Protein AF-A0AAU8L263-F1 (afdb_monomer_lite)

Structure (mmCIF, N/CA/C/O backbone):
data_AF-A0AAU8L263-F1
#
_entry.id   AF-A0AAU8L263-F1
#
loop_
_atom_site.group_PDB
_atom_site.id
_atom_site.type_symbol
_atom_site.label_atom_id
_atom_site.label_alt_id
_atom_site.label_comp_id
_atom_site.label_asym_id
_atom_site.label_entity_id
_atom_site.label_seq_id
_atom_site.pdbx_PDB_ins_code
_atom_site.Cartn_x
_atom_site.Cartn_y
_atom_site.Cartn_z
_atom_site.occupancy
_atom_site.B_iso_or_equiv
_atom_site.auth_seq_id
_atom_site.auth_comp_id
_atom_site.auth_asym_id
_atom_site.auth_atom_id
_atom_site.pdbx_PDB_model_num
ATOM 1 N N . MET A 1 1 ? 30.592 -18.441 -27.130 1.00 46.81 1 MET A N 1
ATOM 2 C CA . MET A 1 1 ? 29.918 -17.675 -28.206 1.00 46.81 1 MET A CA 1
ATOM 3 C C . MET A 1 1 ? 30.360 -16.199 -28.217 1.00 46.81 1 MET A C 1
ATOM 5 O O . MET A 1 1 ? 29.524 -15.316 -28.316 1.00 46.81 1 MET A O 1
ATOM 9 N N . PHE A 1 2 ? 31.669 -15.914 -28.156 1.00 48.97 2 PHE A N 1
ATOM 10 C CA . PHE A 1 2 ? 32.208 -14.536 -28.100 1.00 48.97 2 PHE A CA 1
ATOM 11 C C . PHE A 1 2 ? 32.907 -14.084 -29.397 1.00 48.97 2 PHE A C 1
ATOM 13 O O . PHE A 1 2 ? 33.319 -12.939 -29.523 1.00 48.97 2 PHE A O 1
ATOM 20 N N . SER A 1 3 ? 32.992 -14.956 -30.407 1.00 47.53 3 SER A N 1
ATOM 21 C CA . SER A 1 3 ? 33.730 -14.690 -31.653 1.00 47.53 3 SER A CA 1
ATOM 22 C C . SER A 1 3 ? 33.077 -13.628 -32.558 1.00 47.53 3 SER A C 1
ATOM 24 O O . SER A 1 3 ? 33.752 -13.040 -33.394 1.00 47.53 3 SER A O 1
ATOM 26 N N . LYS A 1 4 ? 31.789 -13.304 -32.361 1.00 50.16 4 LYS A N 1
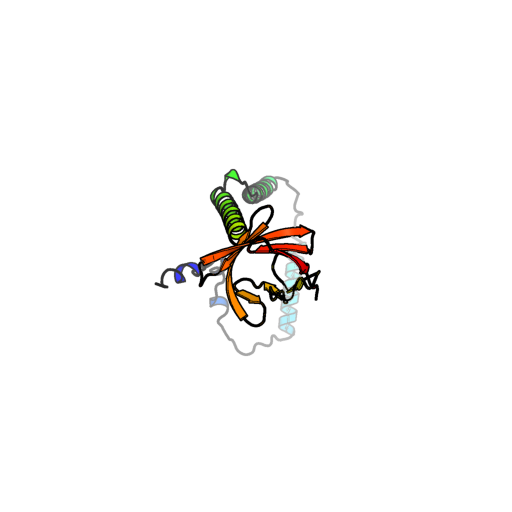ATOM 27 C CA . LYS A 1 4 ? 31.077 -12.298 -33.173 1.00 50.16 4 LYS A CA 1
ATOM 28 C C . LYS A 1 4 ? 31.270 -10.844 -32.709 1.00 50.16 4 LYS A C 1
ATOM 30 O O . LYS A 1 4 ? 30.964 -9.943 -33.478 1.00 50.16 4 LYS A O 1
ATOM 35 N N . LEU A 1 5 ? 31.794 -10.607 -31.502 1.00 51.09 5 LEU A N 1
ATOM 36 C CA . LEU A 1 5 ? 32.032 -9.252 -30.969 1.00 51.09 5 LEU A CA 1
ATOM 37 C C . LEU A 1 5 ? 33.393 -8.668 -31.385 1.00 51.09 5 LEU A C 1
ATOM 39 O O . LEU A 1 5 ? 33.555 -7.454 -31.423 1.00 51.09 5 LEU A O 1
ATOM 43 N N . ILE A 1 6 ? 34.354 -9.517 -31.761 1.00 54.12 6 ILE A N 1
ATOM 44 C CA . ILE A 1 6 ? 35.718 -9.095 -32.129 1.00 54.12 6 ILE A CA 1
ATOM 45 C C . ILE A 1 6 ? 35.742 -8.403 -33.507 1.00 54.12 6 ILE A C 1
ATOM 47 O O . ILE A 1 6 ? 36.590 -7.557 -33.769 1.00 54.12 6 ILE A O 1
ATOM 51 N N . ASN A 1 7 ? 34.751 -8.672 -34.363 1.00 51.25 7 ASN A N 1
ATOM 52 C CA . ASN A 1 7 ? 34.636 -8.034 -35.677 1.00 51.25 7 ASN A CA 1
ATOM 53 C C . ASN A 1 7 ? 34.027 -6.620 -35.642 1.00 51.25 7 ASN A C 1
ATOM 55 O O . ASN A 1 7 ? 34.021 -5.961 -36.677 1.00 51.25 7 ASN A O 1
ATOM 59 N N . LEU A 1 8 ? 33.535 -6.140 -34.491 1.00 51.06 8 LEU A N 1
ATOM 60 C CA . LEU A 1 8 ? 33.012 -4.771 -34.354 1.00 51.06 8 LEU A CA 1
ATOM 61 C C . LEU A 1 8 ? 34.103 -3.728 -34.062 1.00 51.06 8 LEU A C 1
ATOM 63 O O . LEU A 1 8 ? 33.869 -2.540 -34.249 1.00 51.06 8 LEU A O 1
ATOM 67 N N . PHE A 1 9 ? 35.286 -4.167 -33.624 1.00 49.88 9 PHE A N 1
ATOM 68 C CA . PHE A 1 9 ? 36.434 -3.302 -33.320 1.00 49.88 9 PHE A CA 1
ATOM 69 C C . PHE A 1 9 ? 37.475 -3.264 -34.439 1.00 49.88 9 PHE A C 1
ATOM 71 O O . PHE A 1 9 ? 38.562 -2.720 -34.254 1.00 49.88 9 PHE A O 1
ATOM 78 N N . LYS A 1 10 ? 37.159 -3.818 -35.614 1.00 45.22 10 LYS A N 1
ATOM 79 C CA . LYS A 1 10 ? 38.016 -3.689 -36.790 1.00 45.22 10 LYS A CA 1
ATOM 80 C C . LYS A 1 10 ? 37.840 -2.281 -37.361 1.00 45.22 10 LYS A C 1
ATOM 82 O O . LYS A 1 10 ? 37.062 -2.054 -38.285 1.00 45.22 10 LYS A O 1
ATOM 87 N N . VAL A 1 11 ? 38.510 -1.330 -36.712 1.00 52.56 11 VAL A N 1
ATOM 88 C CA . VAL A 1 11 ? 38.744 0.023 -37.212 1.00 52.56 11 VAL A CA 1
ATOM 89 C C . VAL A 1 11 ? 39.288 -0.122 -38.629 1.00 52.56 11 VAL A C 1
ATOM 91 O O . VAL A 1 11 ? 40.229 -0.875 -38.868 1.00 52.56 11 VAL A O 1
ATOM 94 N N . LYS A 1 12 ? 38.612 0.520 -39.579 1.00 52.03 12 LYS A N 1
ATOM 95 C CA . LYS A 1 12 ? 39.042 0.577 -40.971 1.00 52.03 12 LYS A CA 1
ATOM 96 C C . LYS A 1 12 ? 40.352 1.365 -40.978 1.00 52.03 12 LYS A C 1
ATOM 98 O O . LYS A 1 12 ? 40.362 2.491 -40.495 1.00 52.03 12 LYS A O 1
ATOM 103 N N . GLU A 1 13 ? 41.441 0.748 -41.421 1.00 51.97 13 GLU A N 1
ATOM 104 C CA . GLU A 1 13 ? 42.728 1.428 -41.557 1.00 51.97 13 GLU A CA 1
ATOM 105 C C . GLU A 1 13 ? 42.540 2.595 -42.536 1.00 51.97 13 GLU A C 1
ATOM 107 O O . GLU A 1 13 ? 42.093 2.406 -43.666 1.00 51.97 13 GLU A O 1
ATOM 112 N N . ASP A 1 14 ? 42.762 3.815 -42.049 1.00 46.22 14 ASP A N 1
ATOM 113 C CA . ASP A 1 14 ? 42.694 5.033 -42.848 1.00 46.22 14 ASP A CA 1
ATOM 114 C C . ASP A 1 14 ? 43.844 5.023 -43.867 1.00 46.22 14 ASP A C 1
ATOM 116 O O . ASP A 1 14 ? 45.011 5.223 -43.519 1.00 46.22 14 ASP A O 1
ATOM 120 N N . ASP A 1 15 ? 43.507 4.841 -45.147 1.00 54.59 15 ASP A N 1
ATOM 121 C CA . ASP A 1 15 ? 44.439 4.874 -46.288 1.00 54.59 15 ASP A CA 1
ATOM 122 C C . ASP A 1 15 ? 45.168 6.228 -46.455 1.00 54.59 15 ASP A C 1
ATOM 124 O O . ASP A 1 15 ? 46.065 6.369 -47.288 1.00 54.59 15 ASP A O 1
ATOM 128 N N . THR A 1 16 ? 44.826 7.244 -45.659 1.00 53.88 16 THR A N 1
ATOM 129 C CA . THR A 1 16 ? 45.470 8.565 -45.668 1.00 53.88 16 THR A CA 1
ATOM 130 C C . THR A 1 16 ? 46.844 8.604 -44.991 1.00 53.88 16 THR A C 1
ATOM 132 O O . THR A 1 16 ? 47.562 9.585 -45.172 1.00 53.88 16 THR A O 1
ATOM 135 N N . LEU A 1 17 ? 47.251 7.565 -44.250 1.00 51.09 17 LEU A N 1
ATOM 136 C CA . LEU A 1 17 ? 48.574 7.510 -43.600 1.00 51.09 17 LEU A CA 1
ATOM 137 C C . LEU A 1 17 ? 49.683 6.893 -44.472 1.00 51.09 17 LEU A C 1
ATOM 139 O O . LEU A 1 17 ? 50.858 7.036 -44.144 1.00 51.09 17 LEU A O 1
ATOM 143 N N . ASN A 1 18 ? 49.344 6.298 -45.619 1.00 51.16 18 ASN A N 1
ATOM 144 C CA . ASN A 1 18 ? 50.320 5.682 -46.532 1.00 51.16 18 ASN A CA 1
ATOM 145 C C . ASN A 1 18 ? 51.151 6.692 -47.351 1.00 51.16 18 ASN A C 1
ATOM 147 O O . ASN A 1 18 ? 52.001 6.293 -48.141 1.00 51.16 18 ASN A O 1
ATOM 151 N N . PHE A 1 19 ? 50.933 7.999 -47.171 1.00 52.44 19 PHE A N 1
ATOM 152 C CA . PHE A 1 19 ? 51.698 9.050 -47.855 1.00 52.44 19 PHE A CA 1
ATOM 153 C C . PHE A 1 19 ? 52.910 9.549 -47.060 1.00 52.44 19 PHE A C 1
ATOM 155 O O . PHE A 1 19 ? 53.719 10.307 -47.594 1.00 52.44 19 PHE A O 1
ATOM 162 N N . ILE A 1 20 ? 53.072 9.127 -45.802 1.00 55.47 20 ILE A N 1
ATOM 163 C CA . ILE A 1 20 ? 54.253 9.480 -45.013 1.00 55.47 20 ILE A CA 1
ATOM 164 C C . ILE A 1 20 ? 55.299 8.385 -45.217 1.00 55.47 20 ILE A C 1
ATOM 166 O O . ILE A 1 20 ? 55.283 7.348 -44.560 1.00 55.47 20 ILE A O 1
ATOM 170 N N . ASN A 1 21 ? 56.216 8.628 -46.154 1.00 49.16 21 ASN A N 1
ATOM 171 C CA . ASN A 1 21 ? 57.383 7.785 -46.398 1.00 49.16 21 ASN A CA 1
ATOM 172 C C . ASN A 1 21 ? 58.268 7.748 -45.138 1.00 49.16 21 ASN A C 1
ATOM 174 O O . ASN A 1 21 ? 59.106 8.622 -44.908 1.00 49.16 21 ASN A O 1
ATOM 178 N N . GLN A 1 22 ? 58.066 6.736 -44.296 1.00 55.44 22 GLN A N 1
ATOM 179 C CA . GLN A 1 22 ? 58.746 6.586 -43.007 1.00 55.44 22 GLN A CA 1
ATOM 180 C C . GLN A 1 22 ? 60.252 6.272 -43.156 1.00 55.44 22 GLN A C 1
ATOM 182 O O . GLN A 1 22 ? 61.014 6.394 -42.197 1.00 55.44 22 GLN A O 1
ATOM 187 N N . GLU A 1 23 ? 60.704 5.941 -44.370 1.00 51.50 23 GLU A N 1
ATOM 188 C CA . GLU A 1 23 ? 62.114 5.706 -44.706 1.00 51.50 23 GLU A CA 1
ATOM 189 C C . GLU A 1 23 ? 62.937 6.997 -44.864 1.00 51.50 23 GLU A C 1
ATOM 191 O O . GLU A 1 23 ? 64.161 6.953 -44.748 1.00 51.50 23 GLU A O 1
ATOM 196 N N . ALA A 1 24 ? 62.305 8.168 -45.029 1.00 52.28 24 ALA A N 1
ATOM 197 C CA . ALA A 1 24 ? 63.029 9.446 -45.077 1.00 52.28 24 ALA A CA 1
ATOM 198 C C . ALA A 1 24 ? 63.610 9.867 -43.709 1.00 52.28 24 ALA A C 1
ATOM 200 O O . ALA A 1 24 ? 64.484 10.729 -43.646 1.00 52.28 24 ALA A O 1
ATOM 201 N N . PHE A 1 25 ? 63.163 9.240 -42.614 1.00 51.06 25 PHE A N 1
ATOM 202 C CA . PHE A 1 25 ? 63.554 9.598 -41.246 1.00 51.06 25 PHE A CA 1
ATOM 203 C C . PHE A 1 25 ? 64.582 8.651 -40.610 1.00 51.06 25 PHE A C 1
ATOM 205 O O . PHE A 1 25 ? 64.940 8.830 -39.446 1.00 51.06 25 PHE A O 1
ATOM 212 N N . GLN A 1 26 ? 65.102 7.662 -41.343 1.00 49.84 26 GLN A N 1
ATOM 213 C CA . GLN A 1 26 ? 66.098 6.727 -40.811 1.00 49.84 26 GLN A CA 1
ATOM 214 C C . GLN A 1 26 ? 67.507 6.988 -41.347 1.00 49.84 26 GLN A C 1
ATOM 216 O O . GLN A 1 26 ? 68.052 6.193 -42.109 1.00 49.84 26 GLN A O 1
ATOM 221 N N . LYS A 1 27 ? 68.154 8.054 -40.867 1.00 45.56 27 LYS A N 1
ATOM 222 C CA . LYS A 1 27 ? 69.619 8.064 -40.706 1.00 45.56 27 LYS A CA 1
ATOM 223 C C . LYS A 1 27 ? 70.003 8.807 -39.424 1.00 45.56 27 LYS A C 1
ATOM 225 O O . LYS A 1 27 ? 69.880 10.027 -39.380 1.00 45.56 27 LYS A O 1
ATOM 230 N N . PRO A 1 28 ? 70.520 8.120 -38.391 1.00 50.88 28 PRO A N 1
ATOM 231 C CA . PRO A 1 28 ? 71.155 8.788 -37.272 1.00 50.88 28 PRO A CA 1
ATOM 232 C C . PRO A 1 28 ? 72.606 9.082 -37.668 1.00 50.88 28 PRO A C 1
ATOM 234 O O . PRO A 1 28 ? 73.467 8.205 -37.592 1.00 50.88 28 PRO A O 1
ATOM 237 N N . SER A 1 29 ? 72.890 10.306 -38.114 1.00 41.25 29 SER A N 1
ATOM 238 C CA . SER A 1 29 ? 74.272 10.783 -38.213 1.00 41.25 29 SER A CA 1
ATOM 239 C C . SER A 1 29 ? 74.612 11.588 -36.966 1.00 41.25 29 SER A C 1
ATOM 241 O O . SER A 1 29 ? 73.947 12.562 -36.622 1.00 41.25 29 SER A O 1
ATOM 243 N N . LYS A 1 30 ? 75.634 11.121 -36.256 1.00 47.06 30 LYS A N 1
ATOM 244 C CA . LYS A 1 30 ? 76.186 11.724 -35.045 1.00 47.06 30 LYS A CA 1
ATOM 245 C C . LYS A 1 30 ? 76.739 13.121 -35.352 1.00 47.06 30 LYS A C 1
ATOM 247 O O . LYS A 1 30 ? 77.487 13.275 -36.307 1.00 47.06 30 LYS A O 1
ATOM 252 N N . ASN A 1 31 ? 76.444 14.078 -34.471 1.00 50.94 31 ASN A N 1
ATOM 253 C CA . ASN A 1 31 ? 77.140 15.358 -34.303 1.00 50.94 31 ASN A CA 1
ATOM 254 C C . ASN A 1 31 ? 77.379 16.173 -35.590 1.00 50.94 31 ASN A C 1
ATOM 256 O O . ASN A 1 31 ? 78.492 16.228 -36.107 1.00 50.94 31 ASN A O 1
ATOM 260 N N . HIS A 1 32 ? 76.362 16.908 -36.034 1.00 46.47 32 HIS A N 1
ATOM 261 C CA . HIS A 1 32 ? 76.574 18.143 -36.789 1.00 46.47 32 HIS A CA 1
ATOM 262 C C . HIS A 1 32 ? 75.966 19.287 -35.978 1.00 46.47 32 HIS A C 1
ATOM 264 O O . HIS A 1 32 ? 74.758 19.498 -35.981 1.00 46.47 32 HIS A O 1
ATOM 270 N N . ARG A 1 33 ? 76.807 19.970 -35.194 1.00 48.56 33 ARG A N 1
ATOM 271 C CA . ARG A 1 33 ? 76.542 21.370 -34.862 1.00 48.56 33 ARG A CA 1
ATOM 272 C C . ARG A 1 33 ? 76.892 22.113 -36.142 1.00 48.56 33 ARG A C 1
ATOM 274 O O . ARG A 1 33 ? 78.066 22.092 -36.504 1.00 48.56 33 ARG A O 1
ATOM 281 N N . PHE A 1 34 ? 75.902 22.675 -36.823 1.00 51.41 34 PHE A N 1
ATOM 282 C CA . PHE A 1 34 ? 76.179 23.648 -37.871 1.00 51.41 34 PHE A CA 1
ATOM 283 C C . PHE A 1 34 ? 77.059 24.748 -37.267 1.00 51.41 34 PHE A C 1
ATOM 285 O O . PHE A 1 34 ? 76.859 25.152 -36.113 1.00 51.41 34 PHE A O 1
ATOM 292 N N . SER A 1 35 ? 78.108 25.142 -37.986 1.00 61.75 35 SER A N 1
ATOM 293 C CA . SER A 1 35 ? 78.861 26.336 -37.600 1.00 61.75 35 SER A CA 1
ATOM 294 C C . SER A 1 35 ? 77.927 27.535 -37.751 1.00 61.75 35 SER A C 1
ATOM 296 O O . SER A 1 35 ? 77.119 27.562 -38.674 1.00 61.75 35 SER A O 1
ATOM 298 N N . GLN A 1 36 ? 78.034 28.534 -36.878 1.00 60.50 36 GLN A N 1
ATOM 299 C CA . GLN A 1 36 ? 77.195 29.738 -36.941 1.00 60.50 36 GLN A CA 1
ATOM 300 C C . GLN A 1 36 ? 77.282 30.430 -38.321 1.00 60.50 36 GLN A C 1
ATOM 302 O O . GLN A 1 36 ? 76.305 30.979 -38.809 1.00 60.50 36 GLN A O 1
ATOM 307 N N . GLU A 1 37 ? 78.421 30.287 -39.001 1.00 66.38 37 GLU A N 1
ATOM 308 C CA . GLU A 1 37 ? 78.653 30.780 -40.365 1.00 66.38 37 GLU A CA 1
ATOM 309 C C . GLU A 1 37 ? 77.840 30.030 -41.443 1.00 66.38 37 GLU A C 1
ATOM 311 O O . GLU A 1 37 ? 77.506 30.607 -42.475 1.00 66.38 37 GLU A O 1
ATOM 316 N N . GLU A 1 38 ? 77.497 28.756 -41.222 1.00 64.06 38 GLU A N 1
ATOM 317 C CA . GLU A 1 38 ? 76.668 27.962 -42.144 1.00 64.06 38 GLU A CA 1
ATOM 318 C C . GLU A 1 38 ? 75.175 28.263 -41.967 1.00 64.06 38 GLU A C 1
ATOM 320 O O . GLU A 1 38 ? 74.421 28.233 -42.939 1.00 64.06 38 GLU A O 1
ATOM 325 N N . GLU A 1 39 ? 74.752 28.585 -40.741 1.00 61.16 39 GLU A N 1
ATOM 326 C CA . GLU A 1 39 ? 73.388 29.042 -40.461 1.00 61.16 39 GLU A CA 1
ATOM 327 C C . GLU A 1 39 ? 73.152 30.424 -41.081 1.00 61.16 39 GLU A C 1
ATOM 329 O O . GLU A 1 39 ? 72.167 30.611 -41.796 1.00 61.16 39 GLU A O 1
ATOM 334 N N . ASP A 1 40 ? 74.092 31.357 -40.913 1.00 69.00 40 ASP A N 1
ATOM 335 C CA . ASP A 1 40 ? 73.986 32.702 -41.488 1.00 69.00 40 ASP A CA 1
ATOM 336 C C . ASP A 1 40 ? 73.973 32.669 -43.029 1.00 69.00 40 ASP A C 1
ATOM 338 O O . ASP A 1 40 ? 73.155 33.347 -43.654 1.00 69.00 40 ASP A O 1
ATOM 342 N N . ALA A 1 41 ? 74.787 31.811 -43.658 1.00 72.62 41 ALA A N 1
ATOM 343 C CA . ALA A 1 41 ? 74.765 31.616 -45.112 1.00 72.62 41 ALA A CA 1
ATOM 344 C C . ALA A 1 41 ? 73.448 30.991 -45.619 1.00 72.62 41 ALA A C 1
ATOM 346 O O . ALA A 1 41 ? 73.010 31.279 -46.735 1.00 72.62 41 ALA A O 1
ATOM 347 N N . PHE A 1 42 ? 72.798 30.149 -44.809 1.00 67.81 42 PHE A N 1
ATOM 348 C CA . PHE A 1 42 ? 71.498 29.559 -45.132 1.00 67.81 42 PHE A CA 1
ATOM 349 C C . PHE A 1 42 ? 70.370 30.600 -45.080 1.00 67.81 42 PHE A C 1
ATOM 351 O O . PHE A 1 42 ? 69.540 30.651 -45.992 1.00 67.81 42 PHE A O 1
ATOM 358 N N . PHE A 1 43 ? 70.364 31.473 -44.067 1.00 71.81 43 PHE A N 1
ATOM 359 C CA . PHE A 1 43 ? 69.393 32.569 -43.985 1.00 71.81 43 PHE A CA 1
ATOM 360 C C . PHE A 1 43 ? 69.619 33.627 -45.071 1.00 71.81 43 PHE A C 1
ATOM 362 O O . PHE A 1 43 ? 68.648 34.091 -45.668 1.00 71.81 43 PHE A O 1
ATOM 369 N N . GLU A 1 44 ? 70.874 33.938 -45.409 1.00 72.12 44 GLU A N 1
ATOM 370 C CA . GLU A 1 44 ? 71.197 34.847 -46.516 1.00 72.12 44 GLU A CA 1
ATOM 371 C C . GLU A 1 44 ? 70.726 34.285 -47.871 1.00 72.12 44 GLU A C 1
ATOM 373 O O . GLU A 1 44 ? 70.310 35.036 -48.758 1.00 72.12 44 GLU A O 1
ATOM 378 N N . HIS A 1 45 ? 70.751 32.958 -48.046 1.00 68.88 45 HIS A N 1
ATOM 379 C CA . HIS A 1 45 ? 70.250 32.328 -49.264 1.00 68.88 45 HIS A CA 1
ATOM 380 C C . HIS A 1 45 ? 68.717 32.370 -49.363 1.00 68.88 45 HIS A C 1
ATOM 382 O O . HIS A 1 45 ? 68.204 32.641 -50.450 1.00 68.88 45 HIS A O 1
ATOM 388 N N . LEU A 1 46 ? 68.008 32.172 -48.244 1.00 67.75 46 LEU A N 1
ATOM 389 C CA . LEU A 1 46 ? 66.548 32.304 -48.159 1.00 67.75 46 LEU A CA 1
ATOM 390 C C . LEU A 1 46 ? 66.085 33.744 -48.394 1.00 67.75 46 LEU A C 1
ATOM 392 O O . LEU A 1 46 ? 65.112 33.963 -49.107 1.00 67.75 46 LEU A O 1
ATOM 396 N N . GLU A 1 47 ? 66.800 34.731 -47.851 1.00 67.44 47 GLU A N 1
ATOM 397 C CA . GLU A 1 47 ? 66.468 36.146 -48.049 1.00 67.44 47 GLU A CA 1
ATOM 398 C C . GLU A 1 47 ? 66.685 36.573 -49.512 1.00 67.44 47 GLU A C 1
ATOM 400 O O . GLU A 1 47 ? 65.882 37.320 -50.073 1.00 67.44 47 GLU A O 1
ATOM 405 N N . LYS A 1 48 ? 67.713 36.027 -50.179 1.00 64.81 48 LYS A N 1
ATOM 406 C CA . LYS A 1 48 ? 67.924 36.215 -51.626 1.00 64.81 48 LYS A CA 1
ATOM 407 C C . LYS A 1 48 ? 66.872 35.505 -52.484 1.00 64.81 48 LYS A C 1
ATOM 409 O O . LYS A 1 48 ? 66.504 36.052 -53.522 1.00 64.81 48 LYS A O 1
ATOM 414 N N . GLU A 1 49 ? 66.380 34.332 -52.080 1.00 58.66 49 GLU A N 1
ATOM 415 C CA . GLU A 1 49 ? 65.255 33.666 -52.758 1.00 58.66 49 GLU A CA 1
ATOM 416 C C . GLU A 1 49 ? 63.946 34.449 -52.583 1.00 58.66 49 GLU A C 1
ATOM 418 O O . GLU A 1 49 ? 63.253 34.679 -53.571 1.00 58.66 49 GLU A O 1
ATOM 423 N N . ASP A 1 50 ? 63.636 34.947 -51.383 1.00 55.62 50 ASP A N 1
ATOM 424 C CA . ASP A 1 50 ? 62.429 35.754 -51.135 1.00 55.62 50 ASP A CA 1
ATOM 425 C C . ASP A 1 50 ? 62.445 37.088 -51.906 1.00 55.62 50 ASP A C 1
ATOM 427 O O . ASP A 1 50 ? 61.411 37.535 -52.416 1.00 55.62 50 ASP A O 1
ATOM 431 N N . LEU A 1 51 ? 63.620 37.710 -52.054 1.00 56.72 51 LEU A N 1
ATOM 432 C CA . LEU A 1 51 ? 63.796 38.917 -52.871 1.00 56.72 51 LEU A CA 1
ATOM 433 C C . LEU A 1 51 ? 63.660 38.627 -54.375 1.00 56.72 51 LEU A C 1
ATOM 435 O O . LEU A 1 51 ? 63.024 39.406 -55.086 1.00 56.72 51 LEU A O 1
ATOM 439 N N . ALA A 1 52 ? 64.172 37.488 -54.855 1.00 55.38 52 ALA A N 1
ATOM 440 C CA . ALA A 1 52 ? 63.983 37.054 -56.243 1.00 55.38 52 ALA A CA 1
ATOM 441 C C . ALA A 1 52 ? 62.506 36.734 -56.558 1.00 55.38 52 ALA A C 1
ATOM 443 O O . ALA A 1 52 ? 62.027 37.025 -57.654 1.00 55.38 52 ALA A O 1
ATOM 444 N N . ILE A 1 53 ? 61.752 36.213 -55.583 1.00 54.91 53 ILE A N 1
ATOM 445 C CA . ILE A 1 53 ? 60.309 35.940 -55.708 1.00 54.91 53 ILE A CA 1
ATOM 446 C C . ILE A 1 53 ? 59.481 37.245 -55.727 1.00 54.91 53 ILE A C 1
ATOM 448 O O . ILE A 1 53 ? 58.433 37.311 -56.384 1.00 54.91 53 ILE A O 1
ATOM 452 N N . GLN A 1 54 ? 59.944 38.310 -55.058 1.00 48.62 54 GLN A N 1
ATOM 453 C CA . GLN A 1 54 ? 59.292 39.628 -55.101 1.00 48.62 54 GLN A CA 1
ATOM 454 C C . GLN A 1 54 ? 59.543 40.409 -56.400 1.00 48.62 54 GLN A C 1
ATOM 456 O O . GLN A 1 54 ? 58.651 41.147 -56.821 1.00 48.62 54 GLN A O 1
ATOM 461 N N . GLU A 1 55 ? 60.691 40.246 -57.066 1.00 52.25 55 GLU A N 1
ATOM 462 C CA . GLU A 1 55 ? 60.952 40.912 -58.357 1.00 52.25 55 GLU A CA 1
ATOM 463 C C . GLU A 1 55 ? 60.311 40.198 -59.568 1.00 52.25 55 GLU A C 1
ATOM 465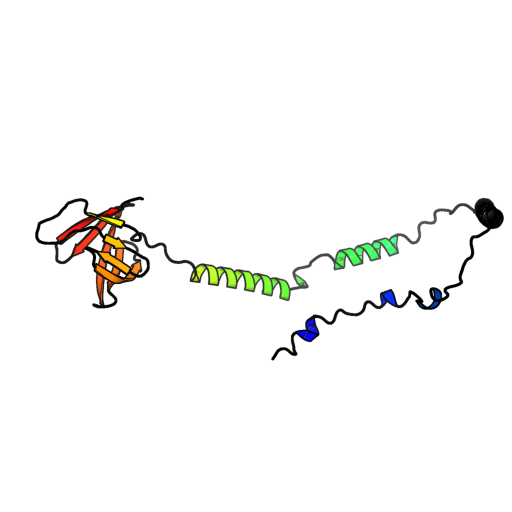 O O . GLU A 1 55 ? 60.130 40.825 -60.613 1.00 52.25 55 GLU A O 1
ATOM 470 N N . GLU A 1 56 ? 59.880 38.935 -59.435 1.00 51.97 56 GLU A N 1
ATOM 471 C CA . GLU A 1 56 ? 59.286 38.136 -60.528 1.00 51.97 56 GLU A CA 1
ATOM 472 C C . GLU A 1 56 ? 57.785 37.816 -60.346 1.00 51.97 56 GLU A C 1
ATOM 474 O O . GLU A 1 56 ? 57.268 36.820 -60.854 1.00 51.97 56 GLU A O 1
ATOM 479 N N . SER A 1 57 ? 57.031 38.659 -59.635 1.00 39.09 57 SER A N 1
ATOM 480 C CA . SER A 1 57 ? 55.576 38.489 -59.502 1.00 39.09 57 SER A CA 1
ATOM 481 C C . SER A 1 57 ? 54.791 39.495 -60.361 1.00 39.09 57 SER A C 1
ATOM 483 O O . SER A 1 57 ? 54.599 40.644 -59.957 1.00 39.09 57 SER A O 1
ATOM 485 N N . PRO A 1 58 ? 54.232 39.103 -61.529 1.00 46.25 58 PRO A N 1
ATOM 486 C CA . PRO A 1 58 ? 53.116 39.847 -62.085 1.00 46.25 58 PRO A CA 1
ATOM 487 C C . PRO A 1 58 ? 51.901 39.628 -61.175 1.00 46.25 58 PRO A C 1
ATOM 489 O O . PRO A 1 58 ? 51.558 38.504 -60.807 1.00 46.25 58 PRO A O 1
ATOM 492 N N . SER A 1 59 ? 51.259 40.729 -60.792 1.00 40.56 59 SER A N 1
ATOM 493 C CA . SER A 1 59 ? 50.043 40.757 -59.980 1.00 40.56 59 SER A CA 1
ATOM 494 C C . SER A 1 59 ? 49.001 39.726 -60.452 1.00 40.56 59 SER A C 1
ATOM 496 O O . SER A 1 59 ? 48.737 39.623 -61.656 1.00 40.56 59 SER A O 1
ATOM 498 N N . PRO A 1 60 ? 48.352 38.960 -59.550 1.00 42.31 60 PRO A N 1
ATOM 499 C CA . PRO A 1 60 ? 47.295 38.058 -59.974 1.00 42.31 60 PRO A CA 1
ATOM 500 C C . PRO A 1 60 ? 46.068 38.893 -60.351 1.00 42.31 60 PRO A C 1
ATOM 502 O O . PRO A 1 60 ? 45.296 39.335 -59.498 1.00 42.31 60 PRO A O 1
ATOM 505 N N . GLN A 1 61 ? 45.895 39.114 -61.654 1.00 40.56 61 GLN A N 1
ATOM 506 C CA . GLN A 1 61 ? 44.647 39.589 -62.234 1.00 40.56 61 GLN A CA 1
ATOM 507 C C . GLN A 1 61 ? 43.508 38.666 -61.792 1.00 40.56 61 GLN A C 1
ATOM 509 O O . GLN A 1 61 ? 43.462 37.475 -62.104 1.00 40.56 61 GLN A O 1
ATOM 514 N N . THR A 1 62 ? 42.563 39.241 -61.063 1.00 47.19 62 THR A N 1
ATOM 515 C CA . THR A 1 62 ? 41.288 38.639 -60.695 1.00 47.19 62 THR A CA 1
ATOM 516 C C . THR A 1 62 ? 40.514 38.261 -61.961 1.00 47.19 62 THR A C 1
ATOM 518 O O . THR A 1 62 ? 39.865 39.099 -62.579 1.00 47.19 62 THR A O 1
ATOM 521 N N . THR A 1 63 ? 40.538 36.983 -62.338 1.00 41.66 63 THR A N 1
ATOM 522 C CA . THR A 1 63 ? 39.573 36.395 -63.279 1.00 41.66 63 THR A CA 1
ATOM 523 C C . THR A 1 63 ? 38.602 35.495 -62.502 1.00 41.66 63 THR A C 1
ATOM 525 O O . THR A 1 63 ? 39.021 34.535 -61.848 1.00 41.66 63 THR A O 1
ATOM 528 N N . PRO A 1 64 ? 37.290 35.800 -62.480 1.00 50.66 64 PRO A N 1
ATOM 529 C CA . PRO A 1 64 ? 36.326 35.075 -61.666 1.00 50.66 64 PRO A CA 1
ATOM 530 C C . PRO A 1 64 ? 35.721 33.924 -62.474 1.00 50.66 64 PRO A C 1
ATOM 532 O O . PRO A 1 64 ? 34.609 34.044 -62.971 1.00 50.66 64 PRO A O 1
ATOM 535 N N . THR A 1 65 ? 36.422 32.794 -62.607 1.00 50.19 65 THR A N 1
ATOM 536 C CA . THR A 1 65 ? 35.875 31.676 -63.417 1.00 50.19 65 THR A CA 1
ATOM 537 C C . THR A 1 65 ? 35.919 30.303 -62.745 1.00 50.19 65 THR A C 1
ATOM 539 O O . THR A 1 65 ? 35.609 29.299 -63.372 1.00 50.19 65 THR A O 1
ATOM 542 N N . SER A 1 66 ? 36.237 30.212 -61.447 1.00 54.47 66 SER A N 1
ATOM 543 C CA . SER A 1 66 ? 36.334 28.902 -60.768 1.00 54.47 66 SER A CA 1
ATOM 544 C C . SER A 1 66 ? 35.731 28.829 -59.356 1.00 54.47 66 SER A C 1
ATOM 546 O O . SER A 1 66 ? 35.841 27.793 -58.698 1.00 54.47 66 SER A O 1
ATOM 548 N N . ARG A 1 67 ? 35.067 29.881 -58.860 1.00 52.06 67 ARG A N 1
ATOM 549 C CA . ARG A 1 67 ? 34.449 29.867 -57.515 1.00 52.06 67 ARG A CA 1
ATOM 550 C C . ARG A 1 67 ? 33.074 29.201 -57.466 1.00 52.06 67 ARG A C 1
ATOM 552 O O . ARG A 1 67 ? 32.675 28.709 -56.415 1.00 52.06 67 ARG A O 1
ATOM 559 N N . GLU A 1 68 ? 32.367 29.118 -58.590 1.00 54.16 68 GLU A N 1
ATOM 560 C CA . GLU A 1 68 ? 31.062 28.450 -58.630 1.00 54.16 68 GLU A CA 1
ATOM 561 C C . GLU A 1 68 ? 31.182 26.932 -58.446 1.00 54.16 68 GLU A C 1
ATOM 563 O O . GLU A 1 68 ? 30.324 26.325 -57.813 1.00 54.16 68 GLU A O 1
ATOM 568 N N . SER A 1 69 ? 32.260 26.302 -58.928 1.00 61.09 69 SER A N 1
ATOM 569 C CA . SER A 1 69 ? 32.415 24.842 -58.839 1.00 61.09 69 SER A CA 1
ATOM 570 C C . SER A 1 69 ? 32.737 24.364 -57.418 1.00 61.09 69 SER A C 1
ATOM 572 O O . SER A 1 69 ? 32.230 23.328 -56.987 1.00 61.09 69 SER A O 1
ATOM 574 N N . THR A 1 70 ? 33.527 25.130 -56.663 1.00 61.12 70 THR A N 1
ATOM 575 C CA . THR A 1 70 ? 33.878 24.821 -55.271 1.00 61.12 70 THR A CA 1
ATOM 576 C C . THR A 1 70 ? 32.723 25.124 -54.326 1.00 61.12 70 THR A C 1
ATOM 578 O O . THR A 1 70 ? 32.407 24.285 -53.485 1.00 61.12 70 THR A O 1
ATOM 581 N N . LEU A 1 71 ? 32.011 26.239 -54.522 1.00 68.25 71 LEU A N 1
ATOM 582 C CA . LEU A 1 71 ? 30.793 26.543 -53.764 1.00 68.25 71 LEU A CA 1
ATOM 583 C C . LEU A 1 71 ? 29.679 25.526 -54.030 1.00 68.25 71 LEU A C 1
ATOM 585 O O . LEU A 1 71 ? 28.997 25.113 -53.097 1.00 68.25 71 LEU A O 1
ATOM 589 N N . LYS A 1 72 ? 29.518 25.054 -55.270 1.00 65.62 72 LYS A N 1
ATOM 590 C CA . LYS A 1 72 ? 28.513 24.036 -55.616 1.00 65.62 72 LYS A CA 1
ATOM 591 C C . LYS A 1 72 ? 28.862 22.658 -55.045 1.00 65.62 72 LYS A C 1
ATOM 593 O O . LYS A 1 72 ? 27.959 21.937 -54.632 1.00 65.62 72 LYS A O 1
ATOM 598 N N . LYS A 1 73 ? 30.154 22.318 -54.947 1.00 66.50 73 LYS A N 1
ATOM 599 C CA . LYS A 1 73 ? 30.636 21.120 -54.233 1.00 66.50 73 LYS A CA 1
ATOM 600 C C . LYS A 1 73 ? 30.453 21.239 -52.717 1.00 66.50 73 LYS A C 1
ATOM 602 O O . LYS A 1 73 ? 30.002 20.282 -52.098 1.00 66.50 73 LYS A O 1
ATOM 607 N N . MET A 1 74 ? 30.722 22.406 -52.127 1.00 66.06 74 MET A N 1
ATOM 608 C CA . MET A 1 74 ? 30.439 22.671 -50.709 1.00 66.06 74 MET A CA 1
ATOM 609 C C . MET A 1 74 ? 28.937 22.631 -50.410 1.00 66.06 74 MET A C 1
ATOM 611 O O . MET A 1 74 ? 28.534 22.046 -49.411 1.00 66.06 74 MET A O 1
ATOM 615 N N . TYR A 1 75 ? 28.101 23.171 -51.299 1.00 67.00 75 TYR A N 1
ATOM 616 C CA . TYR A 1 75 ? 26.645 23.107 -51.186 1.00 67.00 75 TYR A CA 1
ATOM 617 C C . TYR A 1 75 ? 26.118 21.675 -51.336 1.00 67.00 75 TYR A C 1
ATOM 619 O O . TYR A 1 75 ? 25.249 21.267 -50.573 1.00 67.00 75 TYR A O 1
ATOM 627 N N . ALA A 1 76 ? 26.662 20.884 -52.266 1.00 63.84 76 ALA A N 1
ATOM 628 C CA . ALA A 1 76 ? 26.320 19.467 -52.403 1.00 63.84 76 ALA A CA 1
ATOM 629 C C . ALA A 1 76 ? 26.722 18.660 -51.155 1.00 63.84 76 ALA A C 1
ATOM 631 O O . ALA A 1 76 ? 25.902 17.919 -50.626 1.00 63.84 76 ALA A O 1
ATOM 632 N N . CYS A 1 77 ? 27.924 18.893 -50.620 1.00 62.75 77 CYS A N 1
ATOM 633 C CA . CYS A 1 77 ? 28.401 18.263 -49.386 1.00 62.75 77 CYS A CA 1
ATOM 634 C C . CYS A 1 77 ? 27.575 18.692 -48.153 1.00 62.75 77 CYS A C 1
ATOM 636 O O . CYS A 1 77 ? 27.253 17.873 -47.296 1.00 62.75 77 CYS A O 1
ATOM 638 N N . MET A 1 78 ? 27.141 19.959 -48.079 1.00 62.97 78 MET A N 1
ATOM 639 C CA . MET A 1 78 ? 26.210 20.422 -47.038 1.00 62.97 78 MET A CA 1
ATOM 640 C C . MET A 1 78 ? 24.814 19.814 -47.186 1.00 62.97 78 MET A C 1
ATOM 642 O O . MET A 1 78 ? 24.217 19.454 -46.179 1.00 62.97 78 MET A O 1
ATOM 646 N N . LYS A 1 79 ? 24.315 19.652 -48.415 1.00 62.41 79 LYS A N 1
ATOM 647 C CA . LYS A 1 79 ? 23.001 19.061 -48.701 1.00 62.41 79 LYS A CA 1
ATOM 648 C C . LYS A 1 79 ? 22.955 17.556 -48.423 1.00 62.41 79 LYS A C 1
ATOM 650 O O . LYS A 1 79 ? 21.909 17.038 -48.053 1.00 62.41 79 LYS A O 1
ATOM 655 N N . GLU A 1 80 ? 24.079 16.855 -48.556 1.00 59.28 80 GLU A N 1
ATOM 656 C CA . GLU A 1 80 ? 24.228 15.457 -48.120 1.00 59.28 80 GLU A CA 1
ATOM 657 C C . GLU A 1 80 ? 24.317 15.321 -46.589 1.00 59.28 80 GLU A C 1
ATOM 659 O O . GLU A 1 80 ? 24.012 14.262 -46.042 1.00 59.28 80 GLU A O 1
ATOM 664 N N . ARG A 1 81 ? 24.677 16.406 -45.889 1.00 57.97 81 ARG A N 1
ATOM 665 C CA . ARG A 1 81 ? 24.676 16.508 -44.421 1.00 57.97 81 ARG A CA 1
ATOM 666 C C . ARG A 1 81 ? 23.341 17.005 -43.851 1.00 57.97 81 ARG A C 1
ATOM 668 O O . ARG A 1 81 ? 23.192 17.066 -42.631 1.00 57.97 81 ARG A O 1
ATOM 675 N N . ASP A 1 82 ? 22.370 17.352 -44.692 1.00 60.09 82 ASP A N 1
ATOM 676 C CA . ASP A 1 82 ? 21.013 17.630 -44.233 1.00 60.09 82 ASP A CA 1
ATOM 677 C C . ASP A 1 82 ? 20.321 16.303 -43.919 1.00 60.09 82 ASP A C 1
ATOM 679 O O . ASP A 1 82 ? 19.970 15.513 -44.799 1.00 60.09 82 ASP A O 1
ATOM 683 N N . TRP A 1 83 ? 20.136 16.047 -42.625 1.00 59.81 83 TRP A N 1
ATOM 684 C CA . TRP A 1 83 ? 19.405 14.889 -42.132 1.00 59.81 83 TRP A CA 1
ATOM 685 C C . TRP A 1 83 ? 17.965 14.916 -42.657 1.00 59.81 83 TRP A C 1
ATOM 687 O O . TRP A 1 83 ? 17.100 15.624 -42.139 1.00 59.81 83 TRP A O 1
ATOM 697 N N . ASN A 1 84 ? 17.699 14.126 -43.697 1.00 64.31 84 ASN A N 1
ATOM 698 C CA . ASN A 1 84 ? 16.365 13.988 -44.258 1.00 64.31 84 ASN A CA 1
ATOM 699 C C . ASN A 1 84 ? 15.685 12.734 -43.676 1.00 64.31 84 ASN A C 1
ATOM 701 O O . ASN A 1 84 ? 16.122 11.611 -43.959 1.00 64.31 84 ASN A O 1
ATOM 705 N N . PRO A 1 85 ? 14.576 12.880 -42.926 1.00 60.16 85 PRO A N 1
ATOM 706 C CA . PRO A 1 85 ? 13.865 11.755 -42.318 1.00 60.16 85 PRO A CA 1
ATOM 707 C C . PRO A 1 85 ? 13.372 10.714 -43.340 1.00 60.16 85 PRO A C 1
ATOM 709 O O . PRO A 1 85 ? 13.164 9.557 -42.979 1.00 60.16 85 PRO A O 1
ATOM 712 N N . LYS A 1 86 ? 13.240 11.077 -44.627 1.00 64.69 86 LYS A N 1
ATOM 713 C CA . LYS A 1 86 ? 12.881 10.135 -45.703 1.00 64.69 86 LYS A CA 1
ATOM 714 C C . LYS A 1 86 ? 13.997 9.151 -46.080 1.00 64.69 86 LYS A C 1
ATOM 716 O O . LYS A 1 86 ? 13.685 8.079 -46.591 1.00 64.69 86 LYS A O 1
ATOM 721 N N . HIS A 1 87 ? 15.270 9.478 -45.840 1.00 63.53 87 HIS A N 1
ATOM 722 C CA . HIS A 1 87 ? 16.409 8.646 -46.262 1.00 63.53 87 HIS A CA 1
ATOM 723 C C . HIS A 1 87 ? 16.953 7.725 -45.156 1.00 63.53 87 HIS A C 1
ATOM 725 O O . HIS A 1 87 ? 17.685 6.782 -45.453 1.00 63.53 87 HIS A O 1
ATOM 731 N N . HIS A 1 88 ? 16.524 7.910 -43.900 1.00 64.06 88 HIS A N 1
ATOM 732 C CA . HIS A 1 88 ? 16.928 7.067 -42.765 1.00 64.06 88 HIS A CA 1
ATOM 733 C C . HIS A 1 88 ? 15.737 6.488 -41.975 1.00 64.06 88 HIS A C 1
ATOM 735 O O . HIS A 1 88 ? 15.684 6.618 -40.747 1.00 64.06 88 HIS A O 1
ATOM 741 N N . PRO A 1 89 ? 14.795 5.778 -42.632 1.00 69.25 89 PRO A N 1
ATOM 742 C CA . PRO A 1 89 ? 13.607 5.238 -41.967 1.00 69.25 89 PRO A CA 1
ATOM 743 C C . PRO A 1 89 ? 13.963 4.261 -40.838 1.00 69.25 89 PRO A C 1
ATOM 745 O O . PRO A 1 89 ? 13.274 4.206 -39.828 1.00 69.25 89 PRO A O 1
ATOM 748 N N . LYS A 1 90 ? 15.087 3.538 -40.955 1.00 74.12 90 LYS A N 1
ATOM 749 C CA . LYS A 1 90 ? 15.561 2.589 -39.935 1.00 74.12 90 LYS A CA 1
ATOM 750 C C . LYS A 1 90 ? 15.876 3.260 -38.594 1.00 74.12 90 LYS A C 1
ATOM 752 O O . LYS A 1 90 ? 15.625 2.658 -37.558 1.00 74.12 90 LYS A O 1
ATOM 757 N N . ILE A 1 91 ? 16.393 4.491 -38.610 1.00 77.56 91 ILE A N 1
ATOM 758 C CA . ILE A 1 91 ? 16.756 5.225 -37.388 1.00 77.56 91 ILE A CA 1
ATOM 759 C C . ILE A 1 91 ? 15.498 5.780 -36.718 1.00 77.56 91 ILE A C 1
ATOM 761 O O . ILE A 1 91 ? 15.357 5.662 -35.507 1.00 77.56 91 ILE A O 1
ATOM 765 N N . LEU A 1 92 ? 14.538 6.285 -37.499 1.00 76.75 92 LEU A N 1
ATOM 766 C CA . LEU A 1 92 ? 13.240 6.724 -36.975 1.00 76.75 92 LEU A CA 1
ATOM 767 C C . LEU A 1 92 ? 12.426 5.562 -36.397 1.00 76.75 92 LEU A C 1
ATOM 769 O O . LEU A 1 92 ? 11.862 5.690 -35.314 1.00 76.75 92 LEU A O 1
ATOM 773 N N . ILE A 1 93 ? 12.408 4.414 -37.082 1.00 79.25 93 ILE A N 1
ATOM 774 C CA . ILE A 1 93 ? 11.743 3.201 -36.592 1.00 79.25 93 ILE A CA 1
ATOM 775 C C . ILE A 1 93 ? 12.416 2.720 -35.305 1.00 79.25 93 ILE A C 1
ATOM 777 O O . ILE A 1 93 ? 11.717 2.477 -34.325 1.00 79.25 93 ILE A O 1
ATOM 781 N N . ALA A 1 94 ? 13.751 2.651 -35.267 1.00 81.25 94 ALA A N 1
ATOM 782 C CA . ALA A 1 94 ? 14.485 2.280 -34.059 1.00 81.25 94 ALA A CA 1
ATOM 783 C C . ALA A 1 94 ? 14.176 3.229 -32.892 1.00 81.25 94 ALA A C 1
ATOM 785 O O . ALA A 1 94 ? 13.858 2.760 -31.802 1.00 81.25 94 ALA A O 1
ATOM 786 N N . LEU A 1 95 ? 14.175 4.544 -33.134 1.00 83.81 95 LEU A N 1
ATOM 787 C CA . LEU A 1 95 ? 13.875 5.549 -32.117 1.00 83.81 95 LEU A CA 1
ATOM 788 C C . LEU A 1 95 ? 12.433 5.409 -31.597 1.00 83.81 95 LEU A C 1
ATOM 790 O O . LEU A 1 95 ? 12.206 5.352 -30.389 1.00 83.81 95 LEU A O 1
ATOM 794 N N . SER A 1 96 ? 11.459 5.261 -32.498 1.00 84.81 96 SER A N 1
ATOM 795 C CA . SER A 1 96 ? 10.057 5.044 -32.120 1.00 84.81 96 SER A CA 1
ATOM 796 C C . SER A 1 96 ? 9.862 3.746 -31.327 1.00 84.81 96 SER A C 1
ATOM 798 O O . SER A 1 96 ? 9.175 3.746 -30.308 1.00 84.81 96 SER A O 1
ATOM 800 N N . GLY A 1 97 ? 10.541 2.665 -31.724 1.00 88.25 97 GLY A N 1
ATOM 801 C CA . GLY A 1 97 ? 10.514 1.385 -31.024 1.00 88.25 97 GLY A CA 1
ATOM 802 C C . GLY A 1 97 ? 11.111 1.486 -29.623 1.00 88.25 97 GLY A C 1
ATOM 803 O O . GLY A 1 97 ? 10.529 0.969 -28.673 1.00 88.25 97 GLY A O 1
ATOM 804 N N . THR A 1 98 ? 12.222 2.213 -29.466 1.00 86.81 98 THR A N 1
ATOM 805 C CA . THR A 1 98 ? 12.831 2.451 -28.147 1.00 86.81 98 THR A CA 1
ATOM 806 C C . THR A 1 98 ? 11.944 3.278 -27.223 1.00 86.81 98 THR A C 1
ATOM 808 O O . THR A 1 98 ? 11.855 2.962 -26.040 1.00 86.81 98 THR A O 1
ATOM 811 N N . VAL A 1 99 ? 11.239 4.287 -27.744 1.00 89.62 99 VAL A N 1
ATOM 812 C CA . VAL A 1 99 ? 10.316 5.110 -26.946 1.00 89.62 99 VAL A CA 1
ATOM 813 C C . VAL A 1 99 ? 9.104 4.290 -26.505 1.00 89.62 99 VAL A C 1
ATOM 815 O O . VAL A 1 99 ? 8.722 4.349 -25.339 1.00 89.62 99 VAL A O 1
ATOM 818 N N . LEU A 1 100 ? 8.535 3.477 -27.400 1.00 89.25 100 LEU A N 1
ATOM 819 C CA . LEU A 1 100 ? 7.421 2.587 -27.064 1.00 89.25 100 LEU A CA 1
ATOM 820 C C . LEU A 1 100 ? 7.826 1.514 -26.049 1.00 89.25 100 LEU A C 1
ATOM 822 O O . LEU A 1 100 ? 7.081 1.258 -25.106 1.00 89.25 100 LEU A O 1
ATOM 826 N N . LEU A 1 101 ? 9.015 0.925 -26.196 1.00 89.81 101 LEU A N 1
ATOM 827 C CA . LEU A 1 101 ? 9.540 -0.046 -25.238 1.00 89.81 101 LEU A CA 1
ATOM 828 C C . LEU A 1 101 ? 9.773 0.595 -23.864 1.00 89.81 101 LEU A C 1
ATOM 830 O O . LEU A 1 101 ? 9.391 0.016 -22.852 1.00 89.81 101 LEU A O 1
ATOM 834 N N . ALA A 1 102 ? 10.345 1.801 -23.820 1.00 88.25 102 ALA A N 1
ATOM 835 C CA . ALA A 1 102 ? 10.534 2.539 -22.575 1.00 88.25 102 ALA A CA 1
ATOM 836 C C . ALA A 1 102 ? 9.194 2.892 -21.910 1.00 88.25 102 ALA A C 1
ATOM 838 O O . ALA A 1 102 ? 9.054 2.720 -20.702 1.00 88.25 102 ALA A O 1
ATOM 839 N N . ALA A 1 103 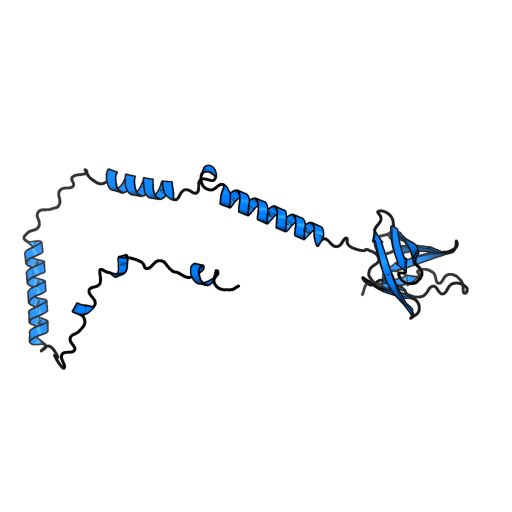? 8.193 3.318 -22.687 1.00 86.81 103 ALA A N 1
ATOM 840 C CA . ALA A 1 103 ? 6.849 3.591 -22.180 1.00 86.81 103 ALA A CA 1
ATOM 841 C C . ALA A 1 103 ? 6.168 2.320 -21.646 1.00 86.81 103 ALA A C 1
ATOM 843 O O . ALA A 1 103 ? 5.566 2.348 -20.577 1.00 86.81 103 ALA A O 1
ATOM 844 N N . PHE A 1 104 ? 6.308 1.190 -22.342 1.00 88.12 104 PHE A N 1
ATOM 845 C CA . PHE A 1 104 ? 5.781 -0.098 -21.890 1.00 88.12 104 PHE A CA 1
ATOM 846 C C . PHE A 1 104 ? 6.439 -0.562 -20.587 1.00 88.12 104 PHE A C 1
ATOM 848 O O . PHE A 1 104 ? 5.750 -0.972 -19.657 1.00 88.12 104 PHE A O 1
ATOM 855 N N . ILE A 1 105 ? 7.765 -0.442 -20.491 1.00 84.69 105 ILE A N 1
ATOM 856 C CA . ILE A 1 105 ? 8.516 -0.747 -19.269 1.00 84.69 105 ILE A CA 1
ATOM 857 C C . ILE A 1 105 ? 8.081 0.181 -18.127 1.00 84.69 105 ILE A C 1
ATOM 859 O O . ILE A 1 105 ? 7.867 -0.293 -17.016 1.00 84.69 105 ILE A O 1
ATOM 863 N N . ALA A 1 106 ? 7.891 1.476 -18.393 1.00 83.12 106 ALA A N 1
ATOM 864 C CA . ALA A 1 106 ? 7.421 2.437 -17.398 1.00 83.12 106 ALA A CA 1
ATOM 865 C C . ALA A 1 106 ? 6.006 2.116 -16.894 1.00 83.12 106 ALA A C 1
ATOM 867 O O . ALA A 1 106 ? 5.758 2.231 -15.699 1.00 83.12 106 ALA A O 1
ATOM 868 N N . LEU A 1 107 ? 5.101 1.674 -17.774 1.00 79.38 107 LEU A N 1
ATOM 869 C CA . LEU A 1 107 ? 3.763 1.222 -17.385 1.00 79.38 107 LEU A CA 1
ATOM 870 C C . LEU A 1 107 ? 3.811 -0.075 -16.568 1.00 79.38 107 LEU A C 1
ATOM 872 O O . LEU A 1 107 ? 3.102 -0.188 -15.576 1.00 79.38 107 LEU A O 1
ATOM 876 N N . MET A 1 108 ? 4.670 -1.027 -16.942 1.00 72.88 108 MET A N 1
ATOM 877 C CA . MET A 1 108 ? 4.851 -2.281 -16.197 1.00 72.88 108 MET A CA 1
ATOM 878 C C . MET A 1 108 ? 5.500 -2.073 -14.823 1.00 72.88 108 MET A C 1
ATOM 880 O O . MET A 1 108 ? 5.194 -2.798 -13.883 1.00 72.88 108 MET A O 1
ATOM 884 N N . LEU A 1 109 ? 6.389 -1.087 -14.699 1.00 73.00 109 LEU A N 1
ATOM 885 C CA . LEU A 1 109 ? 7.020 -0.696 -13.434 1.00 73.00 109 LEU A CA 1
ATOM 886 C C . LEU A 1 109 ? 6.173 0.288 -12.623 1.00 73.00 109 LEU A C 1
ATOM 888 O O . LEU A 1 109 ? 6.574 0.651 -11.516 1.00 73.00 109 LEU A O 1
ATOM 892 N N . HIS A 1 110 ? 5.039 0.752 -13.153 1.00 72.94 110 HIS A N 1
ATOM 893 C CA . HIS A 1 110 ? 4.155 1.643 -12.423 1.00 72.94 110 HIS A CA 1
ATOM 894 C C . HIS A 1 110 ? 3.433 0.848 -11.334 1.00 72.94 110 HIS A C 1
ATOM 896 O O . HIS A 1 110 ? 2.324 0.352 -11.520 1.00 72.94 110 HIS A O 1
ATOM 902 N N . GLU A 1 111 ? 4.087 0.706 -10.183 1.00 66.88 111 GLU A N 1
ATOM 903 C CA . GLU A 1 111 ? 3.443 0.194 -8.983 1.00 66.88 111 GLU A CA 1
ATOM 904 C C . GLU A 1 111 ? 2.324 1.165 -8.599 1.00 66.88 111 GLU A C 1
ATOM 906 O O . GLU A 1 111 ? 2.572 2.322 -8.250 1.00 66.88 111 GLU A O 1
ATOM 911 N N . THR A 1 112 ? 1.078 0.699 -8.687 1.00 70.31 112 THR A N 1
ATOM 912 C CA . THR A 1 112 ? -0.091 1.454 -8.233 1.00 70.31 112 THR A CA 1
ATOM 913 C C . THR A 1 112 ? 0.113 1.851 -6.770 1.00 70.31 112 THR A C 1
ATOM 915 O O . THR A 1 112 ? 0.325 0.965 -5.931 1.00 70.31 112 THR A O 1
ATOM 918 N N . PRO A 1 113 ? 0.074 3.154 -6.435 1.00 77.69 113 PRO A N 1
ATOM 919 C CA . PRO A 1 113 ? 0.375 3.612 -5.088 1.00 77.69 113 PRO A CA 1
ATOM 920 C C . PRO A 1 113 ? -0.663 3.053 -4.115 1.00 77.69 113 PRO A C 1
ATOM 922 O O . PRO A 1 113 ? -1.852 3.336 -4.238 1.00 77.69 113 PRO A O 1
ATOM 925 N N . ASN A 1 114 ? -0.216 2.257 -3.143 1.00 84.25 114 ASN A N 1
ATOM 926 C CA . ASN A 1 114 ? -1.101 1.684 -2.136 1.00 84.25 114 ASN A CA 1
ATOM 927 C C . ASN A 1 114 ? -1.299 2.679 -0.970 1.00 84.25 114 ASN A C 1
ATOM 929 O O . ASN A 1 114 ? -0.357 2.917 -0.202 1.00 84.25 114 ASN A O 1
ATOM 933 N N . PRO A 1 115 ? -2.509 3.241 -0.788 1.00 86.00 115 PRO A N 1
ATOM 934 C CA . PRO A 1 115 ? -2.780 4.240 0.248 1.00 86.00 115 PRO A CA 1
ATOM 935 C C . PRO A 1 115 ? -2.715 3.670 1.673 1.00 86.00 115 PRO A C 1
ATOM 937 O O . PRO A 1 115 ? -2.470 4.429 2.621 1.00 86.00 115 PRO A O 1
ATOM 940 N N . LEU A 1 116 ? -2.877 2.348 1.832 1.00 89.38 116 LEU A N 1
ATOM 941 C CA . LEU A 1 116 ? -2.821 1.682 3.134 1.00 89.38 116 LEU A CA 1
ATOM 942 C C . LEU A 1 116 ? -1.412 1.620 3.714 1.00 89.38 116 LEU A C 1
ATOM 944 O O . LEU A 1 116 ? -1.287 1.484 4.924 1.00 89.38 116 LEU A O 1
ATOM 948 N N . LEU A 1 117 ? -0.354 1.745 2.910 1.00 91.19 117 LEU A N 1
ATOM 949 C CA . LEU A 1 117 ? 1.012 1.596 3.415 1.00 91.19 117 LEU A CA 1
ATOM 950 C C . LEU A 1 117 ? 1.311 2.583 4.551 1.00 91.19 117 LEU A C 1
ATOM 952 O O . LEU A 1 117 ? 1.048 3.788 4.439 1.00 91.19 117 LEU A O 1
ATOM 956 N N . GLY A 1 118 ? 1.887 2.064 5.637 1.00 91.56 118 GLY A N 1
ATOM 957 C CA . GLY A 1 118 ? 2.226 2.818 6.843 1.00 91.56 118 GLY A CA 1
ATOM 958 C C . GLY A 1 118 ? 1.521 2.317 8.103 1.00 91.56 118 GLY A C 1
ATOM 959 O O . GLY A 1 118 ? 0.913 1.247 8.125 1.00 91.56 118 GLY A O 1
ATOM 960 N N . LYS A 1 119 ? 1.639 3.102 9.178 1.00 92.06 119 LYS A N 1
ATOM 961 C CA . LYS A 1 119 ? 1.088 2.788 10.501 1.00 92.06 119 LYS A CA 1
ATOM 962 C C . LYS A 1 119 ? -0.265 3.453 10.711 1.00 92.06 119 LYS A C 1
ATOM 964 O O . LYS A 1 119 ? -0.455 4.615 10.352 1.00 92.06 119 LYS A O 1
ATOM 969 N N . TRP A 1 120 ? -1.175 2.730 11.344 1.00 91.56 120 TRP A N 1
ATOM 970 C CA . TRP A 1 120 ? -2.554 3.130 11.574 1.00 91.56 120 TRP A CA 1
ATOM 971 C C . TRP A 1 120 ? -2.953 2.857 13.017 1.00 91.56 120 TRP A C 1
ATOM 973 O O . TRP A 1 120 ? -2.738 1.763 13.544 1.00 91.56 120 TRP A O 1
ATOM 983 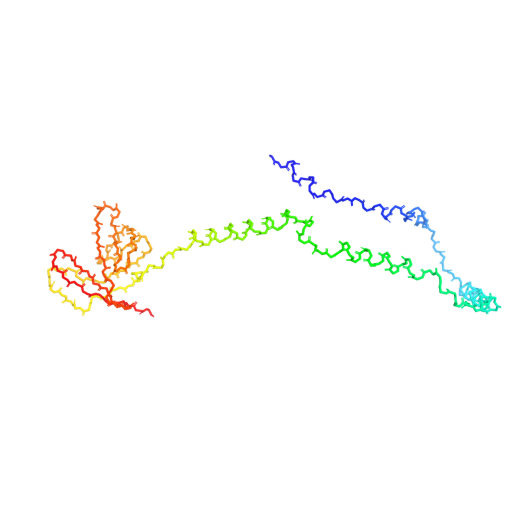N N . GLN A 1 121 ? -3.566 3.856 13.645 1.00 89.75 121 GLN A N 1
ATOM 984 C CA . GLN A 1 121 ? -4.038 3.791 15.022 1.00 89.75 121 GLN A CA 1
ATOM 985 C C . GLN A 1 121 ? -5.565 3.884 15.068 1.00 89.75 121 GLN A C 1
ATOM 987 O O . GLN A 1 121 ? -6.138 4.722 14.369 1.00 89.75 121 GLN A O 1
ATOM 992 N N . PRO A 1 122 ? -6.254 3.075 15.884 1.00 88.38 122 PRO A N 1
ATOM 993 C CA . PRO A 1 122 ? -7.700 3.188 16.036 1.00 88.38 122 PRO A CA 1
ATOM 994 C C . PRO A 1 122 ? -8.088 4.548 16.643 1.00 88.38 122 PRO A C 1
ATOM 996 O O . PRO A 1 122 ? -7.548 4.955 17.671 1.00 88.38 122 PRO A O 1
ATOM 999 N N . ILE A 1 123 ? -9.056 5.241 16.031 1.00 83.62 123 ILE A N 1
ATOM 1000 C CA . ILE A 1 123 ? -9.549 6.556 16.498 1.00 83.62 123 ILE A CA 1
ATOM 1001 C C . ILE A 1 123 ? -10.335 6.408 17.801 1.00 83.62 123 ILE A C 1
ATOM 1003 O O . ILE A 1 123 ? -10.239 7.230 18.710 1.00 83.62 123 ILE A O 1
ATOM 1007 N N . LYS A 1 124 ? -11.135 5.346 17.888 1.00 74.38 124 LYS A N 1
ATOM 1008 C CA . LYS A 1 124 ? -11.861 4.968 19.096 1.00 74.38 124 LYS A CA 1
ATOM 1009 C C . LYS A 1 124 ? -11.347 3.606 19.520 1.00 74.38 124 LYS A C 1
ATOM 1011 O O . LYS A 1 124 ? -11.446 2.658 18.742 1.00 74.38 124 LYS A O 1
ATOM 1016 N N . LYS A 1 125 ? -10.854 3.503 20.757 1.00 62.97 125 LYS A N 1
ATOM 1017 C CA . LYS A 1 125 ? -10.660 2.214 21.433 1.00 62.97 125 LYS A CA 1
ATOM 1018 C C . LYS A 1 125 ? -12.050 1.607 21.613 1.00 62.97 125 LYS A C 1
ATOM 1020 O O . LYS A 1 125 ? -12.750 1.915 22.573 1.00 62.97 125 LYS A O 1
ATOM 1025 N N . THR A 1 126 ? -12.521 0.894 20.598 1.00 57.41 126 THR A N 1
ATOM 1026 C CA . THR A 1 126 ? -13.865 0.327 20.588 1.00 57.41 126 THR A CA 1
ATOM 1027 C C . THR A 1 126 ? -13.796 -1.022 21.271 1.00 57.41 126 THR A C 1
ATOM 1029 O O . THR A 1 126 ? -12.937 -1.824 20.950 1.00 57.41 126 THR A O 1
ATOM 1032 N N . ASN A 1 127 ? -14.677 -1.175 22.257 1.00 49.53 127 ASN A N 1
ATOM 1033 C CA . ASN A 1 127 ? -15.026 -2.348 23.049 1.00 49.53 127 ASN A CA 1
ATOM 1034 C C . ASN A 1 127 ? -13.969 -3.456 23.242 1.00 49.53 127 ASN A C 1
ATOM 1036 O O . ASN A 1 127 ? -13.530 -4.116 22.310 1.00 49.53 127 ASN A O 1
ATOM 1040 N N . ILE A 1 128 ? -13.736 -3.744 24.521 1.00 52.41 128 ILE A N 1
ATOM 1041 C CA . ILE A 1 128 ? -12.963 -4.799 25.210 1.00 52.41 128 ILE A CA 1
ATOM 1042 C C . ILE A 1 128 ? -12.961 -6.210 24.563 1.00 52.41 128 ILE A C 1
ATOM 1044 O O . ILE A 1 128 ? -12.198 -7.072 24.982 1.00 52.41 128 ILE A O 1
ATOM 1048 N N . PHE A 1 129 ? -13.802 -6.461 23.560 1.00 48.19 129 PHE A N 1
ATOM 1049 C CA . PHE A 1 129 ? -14.002 -7.750 22.898 1.00 48.19 129 PHE A CA 1
ATOM 1050 C C . PHE A 1 129 ? -13.265 -7.905 21.562 1.00 48.19 129 PHE A C 1
ATOM 1052 O O . PHE A 1 129 ? -13.036 -9.035 21.141 1.00 48.19 129 PHE A O 1
ATOM 1059 N N . ALA A 1 130 ? -12.866 -6.813 20.904 1.00 53.75 130 ALA A N 1
ATOM 1060 C CA . ALA A 1 130 ? -12.038 -6.876 19.703 1.00 53.75 130 ALA A CA 1
ATOM 1061 C C . ALA A 1 130 ? -10.701 -6.187 20.003 1.00 53.75 130 ALA A C 1
ATOM 1063 O O . ALA A 1 130 ? -10.705 -5.007 20.355 1.00 53.75 130 ALA A O 1
ATOM 1064 N N . PRO A 1 131 ? -9.551 -6.875 19.893 1.00 52.50 131 PRO A N 1
ATOM 1065 C CA . PRO A 1 131 ? -8.257 -6.239 20.084 1.00 52.50 131 PRO A CA 1
ATOM 1066 C C . PRO A 1 131 ? -7.971 -5.301 18.902 1.00 52.50 131 PRO A C 1
ATOM 1068 O O . PRO A 1 131 ? -7.257 -5.644 17.960 1.00 52.50 131 PRO A O 1
ATOM 1071 N N . THR A 1 132 ? -8.546 -4.098 18.945 1.00 66.06 132 THR A N 1
ATOM 1072 C CA . THR A 1 132 ? -8.219 -2.992 18.046 1.00 66.06 132 THR A CA 1
ATOM 1073 C C . THR A 1 132 ? -6.907 -2.379 18.518 1.00 66.06 132 THR A C 1
ATOM 1075 O O . THR A 1 132 ? -6.903 -1.418 19.289 1.00 66.06 132 THR A O 1
ATOM 1078 N N . GLY A 1 133 ? -5.793 -2.995 18.132 1.00 76.81 133 GLY A N 1
ATOM 1079 C CA . GLY A 1 133 ? -4.459 -2.434 18.318 1.00 76.81 133 GLY A CA 1
ATOM 1080 C C . GLY A 1 133 ? -3.971 -1.688 17.083 1.00 76.81 133 GLY A C 1
ATOM 1081 O O . GLY A 1 133 ? -4.696 -1.517 16.103 1.00 76.81 133 GLY A O 1
ATOM 1082 N N . GLU A 1 134 ? -2.735 -1.208 17.161 1.00 86.56 134 GLU A N 1
ATOM 1083 C CA . GLU A 1 134 ? -2.056 -0.571 16.036 1.00 86.56 134 GLU A CA 1
ATOM 1084 C C . GLU A 1 134 ? -1.801 -1.580 14.916 1.00 86.56 134 GLU A C 1
ATOM 1086 O O . GLU A 1 134 ? -1.482 -2.747 15.166 1.00 86.56 134 GLU A O 1
ATOM 1091 N N . ILE A 1 135 ? -1.945 -1.104 13.682 1.00 89.88 135 ILE A N 1
ATOM 1092 C CA . ILE A 1 135 ? -1.744 -1.896 12.473 1.00 89.88 135 ILE A CA 1
ATOM 1093 C C . ILE A 1 135 ? -0.693 -1.199 11.612 1.00 89.88 135 ILE A C 1
ATOM 1095 O O . ILE A 1 135 ? -0.785 0.001 11.362 1.00 89.88 135 ILE A O 1
ATOM 1099 N N . GLU A 1 136 ? 0.305 -1.937 11.143 1.00 92.31 136 GLU A N 1
ATOM 1100 C CA . GLU A 1 136 ? 1.283 -1.467 10.165 1.00 92.31 136 GLU A CA 1
ATOM 1101 C C . GLU A 1 136 ? 1.162 -2.291 8.883 1.00 92.31 136 GLU A C 1
ATOM 1103 O O . GLU A 1 136 ? 1.420 -3.495 8.870 1.00 92.31 136 GLU A O 1
ATOM 1108 N N . PHE A 1 137 ? 0.794 -1.620 7.797 1.00 92.75 137 PHE A N 1
ATOM 1109 C CA . PHE A 1 137 ? 0.759 -2.192 6.457 1.00 92.75 137 PHE A CA 1
ATOM 1110 C C . PHE A 1 137 ? 2.109 -1.966 5.779 1.00 92.75 137 PHE A C 1
ATOM 1112 O O . PHE A 1 137 ? 2.549 -0.824 5.589 1.00 92.75 137 PHE A O 1
ATOM 1119 N N . ARG A 1 138 ? 2.763 -3.061 5.398 1.00 92.12 138 ARG A N 1
ATOM 1120 C CA . ARG A 1 138 ? 3.985 -3.090 4.581 1.00 92.12 138 ARG A CA 1
ATOM 1121 C C . ARG A 1 138 ? 3.662 -3.667 3.208 1.00 92.12 138 ARG A C 1
ATOM 1123 O O . ARG A 1 138 ? 2.556 -4.139 2.989 1.00 92.12 138 ARG A O 1
ATOM 1130 N N . LYS A 1 139 ? 4.611 -3.635 2.272 1.00 90.38 139 LYS A N 1
ATOM 1131 C CA . LYS A 1 139 ? 4.380 -4.042 0.874 1.00 90.38 139 LYS A CA 1
ATOM 1132 C C . LYS A 1 139 ? 3.893 -5.492 0.723 1.00 90.38 139 LYS A C 1
ATOM 1134 O O . LYS A 1 139 ? 3.068 -5.757 -0.139 1.00 90.38 139 LYS A O 1
ATOM 1139 N N . ASP A 1 140 ? 4.384 -6.389 1.566 1.00 92.38 140 ASP A N 1
ATOM 1140 C CA . ASP A 1 140 ? 4.173 -7.841 1.507 1.00 92.38 140 ASP A CA 1
ATOM 1141 C C . ASP A 1 140 ? 3.636 -8.429 2.826 1.00 92.38 140 ASP A C 1
ATOM 1143 O O . ASP A 1 140 ? 3.372 -9.627 2.930 1.00 92.38 140 ASP A O 1
ATOM 1147 N N . GLN A 1 141 ? 3.519 -7.603 3.870 1.00 93.69 141 GLN A N 1
ATOM 1148 C CA . GLN A 1 141 ? 3.249 -8.049 5.235 1.00 93.69 141 GLN A CA 1
ATOM 1149 C C . GLN A 1 141 ? 2.358 -7.065 5.994 1.00 93.69 141 GLN A C 1
ATOM 1151 O O . GLN A 1 141 ? 2.436 -5.848 5.821 1.00 93.69 141 GLN A O 1
ATOM 1156 N N . LEU A 1 142 ? 1.553 -7.614 6.894 1.00 92.06 142 LEU A N 1
ATOM 1157 C CA . LEU A 1 142 ? 0.734 -6.906 7.862 1.00 92.06 142 LEU A CA 1
ATOM 1158 C C . LEU A 1 142 ? 1.285 -7.169 9.256 1.00 92.06 142 LEU A C 1
ATOM 1160 O O . LEU A 1 142 ? 1.388 -8.327 9.660 1.00 92.06 142 LEU A O 1
ATOM 1164 N N . LEU A 1 143 ? 1.583 -6.117 10.010 1.00 90.75 143 LEU A N 1
ATOM 1165 C CA . LEU A 1 143 ? 1.864 -6.230 11.435 1.00 90.75 143 LEU A CA 1
ATOM 1166 C C . LEU A 1 143 ? 0.643 -5.745 12.213 1.00 90.75 143 LEU A C 1
ATOM 1168 O O . LEU A 1 143 ? 0.292 -4.569 12.142 1.00 90.75 143 LEU A O 1
ATOM 1172 N N . ALA A 1 144 ? 0.008 -6.628 12.972 1.00 86.69 144 ALA A N 1
ATOM 1173 C CA . ALA A 1 144 ? -1.113 -6.275 13.837 1.00 86.69 144 ALA A CA 1
ATOM 1174 C C . ALA A 1 144 ? -0.973 -7.004 15.173 1.00 86.69 144 ALA A C 1
ATOM 1176 O O . ALA A 1 144 ? -0.747 -8.213 15.201 1.00 86.69 144 ALA A O 1
ATOM 1177 N N . ASN A 1 145 ? -1.089 -6.279 16.290 1.00 81.06 145 ASN A N 1
ATOM 1178 C CA . ASN A 1 145 ? -1.007 -6.855 17.643 1.00 81.06 145 ASN A CA 1
ATOM 1179 C C . ASN A 1 145 ? 0.250 -7.726 17.886 1.00 81.06 145 ASN A C 1
ATOM 1181 O O . ASN A 1 145 ? 0.193 -8.725 18.597 1.00 81.06 145 ASN A O 1
ATOM 1185 N N . GLY A 1 146 ? 1.385 -7.368 17.274 1.00 80.69 146 GLY A N 1
ATOM 1186 C CA . GLY A 1 146 ? 2.645 -8.120 17.376 1.00 80.69 146 GLY A CA 1
ATOM 1187 C C . GLY A 1 146 ? 2.739 -9.363 16.482 1.00 80.69 146 GLY A C 1
ATOM 1188 O O . GLY A 1 146 ? 3.789 -9.999 16.447 1.00 80.69 146 GLY A O 1
ATOM 1189 N N . VAL A 1 147 ? 1.689 -9.692 15.725 1.00 85.50 147 VAL A N 1
ATOM 1190 C CA . VAL A 1 147 ? 1.682 -10.789 14.750 1.00 85.50 147 VAL A CA 1
ATOM 1191 C C . VAL A 1 147 ? 2.002 -10.237 13.364 1.00 85.50 147 VAL A C 1
ATOM 1193 O O . VAL A 1 147 ? 1.401 -9.256 12.928 1.00 85.50 147 VAL A O 1
ATOM 1196 N N . THR A 1 148 ? 2.951 -10.873 12.671 1.00 91.81 148 THR A N 1
ATOM 1197 C CA . THR A 1 148 ? 3.278 -10.571 11.270 1.00 91.81 148 THR A CA 1
ATOM 1198 C C . THR A 1 148 ? 2.589 -11.581 10.365 1.00 91.81 148 THR A C 1
ATOM 1200 O O . THR A 1 148 ? 2.795 -12.783 10.520 1.00 91.81 148 THR A O 1
ATOM 1203 N N . THR A 1 149 ? 1.789 -11.097 9.422 1.00 91.25 149 THR A N 1
ATOM 1204 C CA . THR A 1 149 ? 1.026 -11.933 8.488 1.00 91.25 149 THR A CA 1
ATOM 1205 C C . THR A 1 149 ? 1.429 -11.584 7.056 1.00 91.25 149 THR A C 1
ATOM 1207 O O . THR A 1 149 ? 1.418 -10.401 6.720 1.00 91.25 149 THR A O 1
ATOM 1210 N N . PRO A 1 150 ? 1.802 -12.556 6.207 1.00 94.50 150 PRO A N 1
ATOM 1211 C CA . PRO A 1 150 ? 2.069 -12.304 4.796 1.00 94.50 150 PRO A CA 1
ATOM 1212 C C . PRO A 1 150 ? 0.760 -11.990 4.063 1.00 94.50 150 PRO A C 1
ATOM 1214 O O . PRO A 1 150 ? -0.219 -12.732 4.187 1.00 94.50 150 PRO A O 1
ATOM 1217 N N . ILE A 1 151 ? 0.738 -10.892 3.311 1.00 94.56 151 ILE A N 1
ATOM 1218 C CA . ILE A 1 151 ? -0.476 -10.393 2.659 1.00 94.56 151 ILE A CA 1
ATOM 1219 C C . ILE A 1 151 ? -0.225 -9.936 1.224 1.00 94.56 151 ILE A C 1
ATOM 1221 O O . ILE A 1 151 ? 0.887 -9.570 0.848 1.00 94.56 151 ILE A O 1
ATOM 1225 N N . GLU A 1 152 ? -1.298 -9.909 0.444 1.00 93.62 152 GLU A N 1
ATOM 1226 C CA . GLU A 1 152 ? -1.368 -9.315 -0.887 1.00 93.62 152 GLU A CA 1
ATOM 1227 C C . GLU A 1 152 ? -2.454 -8.232 -0.912 1.00 93.62 152 GLU A C 1
ATOM 1229 O O . GLU A 1 152 ? -3.441 -8.311 -0.176 1.00 93.62 152 GLU A O 1
ATOM 1234 N N . TYR A 1 153 ? -2.271 -7.206 -1.743 1.00 92.19 153 TYR A N 1
ATOM 1235 C CA . TYR A 1 153 ? -3.220 -6.104 -1.876 1.00 92.19 153 TYR A CA 1
ATOM 1236 C C . TYR A 1 153 ? -3.903 -6.142 -3.234 1.00 92.19 153 TYR A C 1
ATOM 1238 O O . TYR A 1 153 ? -3.234 -6.212 -4.261 1.00 92.19 153 TYR A O 1
ATOM 1246 N N . THR A 1 154 ? -5.222 -5.982 -3.237 1.00 90.75 154 THR A N 1
ATOM 1247 C CA . THR A 1 154 ? -5.982 -5.628 -4.439 1.00 90.75 154 THR A CA 1
ATOM 1248 C C . THR A 1 154 ? -6.533 -4.220 -4.247 1.00 90.75 154 THR A C 1
ATOM 1250 O O . THR A 1 154 ? -7.292 -3.961 -3.313 1.00 90.75 154 THR A O 1
ATOM 1253 N N . ILE A 1 155 ? -6.080 -3.283 -5.079 1.00 89.50 155 ILE A N 1
ATOM 1254 C CA . ILE A 1 155 ? -6.454 -1.869 -4.978 1.00 89.50 155 ILE A CA 1
ATOM 1255 C C . ILE A 1 155 ? -7.691 -1.641 -5.840 1.00 89.50 155 ILE A C 1
ATOM 1257 O O . ILE A 1 155 ? -7.623 -1.747 -7.061 1.00 89.50 155 ILE A O 1
ATOM 1261 N N . GLU A 1 156 ? -8.800 -1.301 -5.192 1.00 88.19 156 GLU A N 1
ATOM 1262 C CA . GLU A 1 156 ? -10.059 -0.944 -5.839 1.00 88.19 156 GLU A CA 1
ATOM 1263 C C . GLU A 1 156 ? -10.306 0.565 -5.727 1.00 88.19 156 GLU A C 1
ATOM 1265 O O . GLU A 1 156 ? -9.611 1.292 -5.013 1.00 88.19 156 GLU A O 1
ATOM 1270 N N . SER A 1 157 ? -11.313 1.074 -6.440 1.00 83.75 157 SER A N 1
ATOM 1271 C CA . SER A 1 157 ? -11.560 2.524 -6.503 1.00 83.75 157 SER A CA 1
ATOM 1272 C C . SER A 1 157 ? -11.979 3.146 -5.161 1.00 83.75 157 SER A C 1
ATOM 1274 O O . SER A 1 157 ? -11.727 4.324 -4.930 1.00 83.75 157 SER A O 1
ATOM 1276 N N . GLN A 1 158 ? -12.650 2.382 -4.290 1.00 86.06 158 GLN A N 1
ATOM 1277 C CA . GLN A 1 158 ? -13.235 2.877 -3.028 1.00 86.06 158 GLN A CA 1
ATOM 1278 C C . GLN A 1 158 ? -12.646 2.219 -1.771 1.00 86.06 158 GLN A C 1
ATOM 1280 O O . GLN A 1 158 ? -12.844 2.704 -0.653 1.00 86.06 158 GLN A O 1
ATOM 1285 N N . TYR A 1 159 ? -11.942 1.104 -1.934 1.00 90.38 159 TYR A N 1
ATOM 1286 C CA . TYR A 1 159 ? -11.367 0.331 -0.843 1.00 90.38 159 TYR A CA 1
ATOM 1287 C C . TYR A 1 159 ? -10.101 -0.378 -1.313 1.00 90.38 159 TYR A C 1
ATOM 1289 O O . TYR A 1 159 ? -9.833 -0.490 -2.505 1.00 90.38 159 TYR A O 1
ATOM 1297 N N . VAL A 1 160 ? -9.318 -0.872 -0.366 1.00 91.94 160 VAL A N 1
ATOM 1298 C CA . VAL A 1 160 ? -8.200 -1.771 -0.648 1.00 91.94 160 VAL A CA 1
ATOM 1299 C C . VAL A 1 160 ? -8.497 -3.097 0.031 1.00 91.94 160 VAL A C 1
ATOM 1301 O O . VAL A 1 160 ? -8.745 -3.146 1.237 1.00 91.94 160 VAL A O 1
ATOM 1304 N N . GLU A 1 161 ? -8.519 -4.170 -0.751 1.00 92.69 161 GLU A N 1
ATOM 1305 C CA . GLU A 1 161 ? -8.676 -5.527 -0.243 1.00 92.69 161 GLU A CA 1
ATOM 1306 C C . GLU A 1 161 ? -7.313 -6.067 0.180 1.00 92.69 161 GLU A C 1
ATOM 1308 O O . GLU A 1 161 ? -6.355 -6.062 -0.594 1.00 92.69 161 GLU A O 1
ATOM 1313 N N . VAL A 1 162 ? -7.235 -6.529 1.422 1.00 92.50 162 VAL A N 1
ATOM 1314 C CA . VAL A 1 162 ? -6.058 -7.186 1.982 1.00 92.50 162 VAL A CA 1
ATOM 1315 C C . VAL A 1 162 ? -6.343 -8.676 2.035 1.00 92.50 162 VAL A C 1
ATOM 1317 O O . VAL A 1 162 ? -7.274 -9.114 2.715 1.00 92.50 162 VAL A O 1
ATOM 1320 N N . VAL A 1 163 ? -5.549 -9.451 1.305 1.00 93.06 163 VAL A N 1
ATOM 1321 C CA . VAL A 1 163 ? -5.668 -10.905 1.220 1.00 93.06 163 VAL A CA 1
ATOM 1322 C C . VAL A 1 163 ? -4.574 -11.539 2.064 1.00 93.06 163 VAL A C 1
ATOM 1324 O O . VAL A 1 163 ? -3.392 -11.374 1.781 1.00 93.06 163 VAL A O 1
ATOM 1327 N N . ASP A 1 164 ? -4.961 -12.286 3.091 1.00 91.12 164 ASP A N 1
ATOM 1328 C CA . ASP A 1 164 ? -4.036 -13.109 3.868 1.00 91.12 164 ASP A CA 1
ATOM 1329 C C . ASP A 1 164 ? -3.608 -14.323 3.037 1.00 91.12 164 ASP A C 1
ATOM 1331 O O . ASP A 1 164 ? -4.431 -15.143 2.618 1.00 91.12 164 ASP A O 1
ATOM 1335 N N . LEU A 1 165 ? -2.304 -14.458 2.795 1.00 91.56 165 LEU A N 1
ATOM 1336 C CA . LEU A 1 165 ? -1.773 -15.538 1.971 1.00 91.56 165 LEU A CA 1
ATOM 1337 C C . LEU A 1 165 ? -1.859 -16.910 2.651 1.00 91.56 165 LEU A C 1
ATOM 1339 O O . LEU A 1 165 ? -1.927 -17.914 1.931 1.00 91.56 165 LEU A O 1
ATOM 1343 N N . ASN A 1 166 ? -1.908 -16.955 3.984 1.00 90.50 166 ASN A N 1
ATOM 1344 C CA . ASN A 1 166 ? -1.996 -18.183 4.772 1.00 90.50 166 ASN A CA 1
ATOM 1345 C C . ASN A 1 166 ? -3.435 -18.699 4.844 1.00 90.50 166 ASN A C 1
ATOM 1347 O O . ASN A 1 166 ? -3.693 -19.863 4.548 1.00 90.50 166 ASN A O 1
ATOM 1351 N N . THR A 1 167 ? -4.378 -17.836 5.228 1.00 89.44 167 THR A N 1
ATOM 1352 C CA . THR A 1 167 ? -5.785 -18.231 5.437 1.00 89.44 167 THR A CA 1
ATOM 1353 C C . THR A 1 167 ? -6.660 -18.045 4.199 1.00 89.44 167 THR A C 1
ATOM 1355 O O . THR A 1 167 ? -7.790 -18.529 4.172 1.00 89.44 167 THR A O 1
ATOM 1358 N N . LYS A 1 168 ? -6.156 -17.346 3.170 1.00 89.75 168 LYS A N 1
ATOM 1359 C CA . LYS A 1 168 ? -6.918 -16.882 1.995 1.00 89.75 168 LYS A CA 1
ATOM 1360 C C . LYS A 1 168 ? -8.110 -15.989 2.350 1.00 89.75 168 LYS A C 1
ATOM 1362 O O . LYS A 1 168 ? -8.989 -15.770 1.516 1.00 89.75 168 LYS A O 1
ATOM 1367 N N . MET A 1 169 ? -8.134 -15.456 3.572 1.00 87.69 169 MET A N 1
ATOM 1368 C CA . MET A 1 169 ? -9.141 -14.505 4.011 1.00 87.69 169 MET A CA 1
ATOM 1369 C C . MET A 1 169 ? -8.931 -13.168 3.305 1.00 87.69 169 MET A C 1
ATOM 1371 O O . MET A 1 169 ? -7.803 -12.700 3.162 1.00 87.69 169 MET A O 1
ATOM 1375 N N . ARG A 1 170 ? -10.034 -12.553 2.884 1.00 90.56 170 ARG A N 1
ATOM 1376 C CA . ARG A 1 170 ? -10.047 -11.256 2.211 1.00 90.56 170 ARG A CA 1
ATOM 1377 C C . ARG A 1 170 ? -10.739 -10.242 3.096 1.00 90.56 170 ARG A C 1
ATOM 1379 O O . ARG A 1 170 ? -11.859 -10.480 3.546 1.00 90.56 170 ARG A O 1
ATOM 1386 N N . ILE A 1 171 ? -10.059 -9.138 3.368 1.00 90.12 171 ILE A N 1
ATOM 1387 C CA . ILE A 1 171 ? -10.540 -8.102 4.274 1.00 90.12 171 ILE A CA 1
ATOM 1388 C C . ILE A 1 171 ? -10.531 -6.762 3.532 1.00 90.12 171 ILE A C 1
ATOM 1390 O O . ILE A 1 171 ? -9.452 -6.254 3.220 1.00 90.12 171 ILE A O 1
ATOM 1394 N N . PRO A 1 172 ? -11.702 -6.165 3.253 1.00 92.00 172 PRO A N 1
ATOM 1395 C CA . PRO A 1 172 ? -11.772 -4.852 2.632 1.00 92.00 172 PRO A CA 1
ATOM 1396 C C . PRO A 1 172 ? -11.556 -3.737 3.664 1.00 92.00 172 PRO A C 1
ATOM 1398 O O . PRO A 1 172 ? -12.218 -3.690 4.705 1.00 92.00 172 PRO A O 1
ATOM 1401 N N . PHE A 1 173 ? -10.665 -2.802 3.339 1.00 91.69 173 PHE A N 1
ATOM 1402 C CA . PHE A 1 173 ? -10.449 -1.559 4.078 1.00 91.69 173 PHE A CA 1
ATOM 1403 C C . PHE A 1 173 ? -10.923 -0.372 3.242 1.00 91.69 173 PHE A C 1
ATOM 1405 O O . PHE A 1 173 ? -10.351 -0.067 2.195 1.00 91.69 173 PHE A O 1
ATOM 1412 N N . TYR A 1 174 ? -11.959 0.317 3.709 1.00 92.12 174 TYR A N 1
ATOM 1413 C CA . TYR A 1 174 ? -12.553 1.454 3.012 1.00 92.12 174 TYR A CA 1
ATOM 1414 C C . TYR A 1 174 ? -11.792 2.737 3.324 1.00 92.12 174 TYR A C 1
ATOM 1416 O O . TYR A 1 174 ? -11.521 3.042 4.488 1.00 92.12 174 TYR A O 1
ATOM 1424 N N . ILE A 1 175 ? -11.477 3.514 2.293 1.00 89.38 175 ILE A N 1
ATOM 1425 C CA . ILE A 1 175 ? -10.793 4.799 2.445 1.00 89.38 175 ILE A CA 1
ATOM 1426 C C . ILE A 1 175 ? -11.871 5.872 2.579 1.00 89.38 175 ILE A C 1
ATOM 1428 O O . ILE A 1 175 ? -12.591 6.160 1.629 1.00 89.38 175 ILE A O 1
ATOM 1432 N N . THR A 1 176 ? -12.015 6.442 3.774 1.00 87.00 176 THR A N 1
ATOM 1433 C CA . THR A 1 176 ? -13.065 7.436 4.068 1.00 87.00 176 THR A CA 1
ATOM 1434 C C . THR A 1 176 ? -12.554 8.876 4.021 1.00 87.00 176 THR A C 1
ATOM 1436 O O . THR A 1 176 ? -13.350 9.808 3.953 1.00 87.00 176 THR A O 1
ATOM 1439 N N . GLY A 1 177 ? -11.234 9.065 4.033 1.00 83.31 177 GLY A N 1
ATOM 1440 C CA . GLY A 1 177 ? -10.561 10.355 3.899 1.00 83.31 177 GLY A CA 1
ATOM 1441 C C . GLY A 1 177 ? -9.054 10.166 3.728 1.00 83.31 177 GLY A C 1
ATOM 1442 O O . GLY A 1 177 ? -8.555 9.046 3.838 1.00 83.31 177 GLY A O 1
ATOM 1443 N N . ASP A 1 178 ? -8.315 11.255 3.511 1.00 81.38 178 ASP A N 1
ATOM 1444 C CA . ASP A 1 178 ? -6.887 11.222 3.136 1.00 81.38 178 ASP A CA 1
ATOM 1445 C C . ASP A 1 178 ? -5.995 10.411 4.093 1.00 81.38 178 ASP A C 1
ATOM 1447 O O . ASP A 1 178 ? -4.973 9.852 3.697 1.00 81.38 178 ASP A O 1
ATOM 1451 N N . LYS A 1 179 ? -6.368 10.352 5.377 1.00 89.12 179 LYS A N 1
ATOM 1452 C CA . LYS A 1 179 ? -5.622 9.658 6.441 1.00 89.12 179 LYS A CA 1
ATOM 1453 C C . LYS A 1 179 ? -6.529 8.852 7.361 1.00 89.12 179 LYS A C 1
ATOM 1455 O O . LYS A 1 179 ? -6.174 8.621 8.518 1.00 89.12 179 LYS A O 1
ATOM 1460 N N . THR A 1 180 ? -7.701 8.443 6.882 1.00 90.44 180 THR A N 1
ATOM 1461 C CA . THR A 1 180 ? -8.656 7.654 7.668 1.00 90.44 180 THR A CA 1
ATOM 1462 C C . THR A 1 180 ? -9.156 6.459 6.879 1.00 90.44 180 THR A C 1
ATOM 1464 O O . THR A 1 180 ? -9.623 6.594 5.748 1.00 90.44 180 THR A O 1
ATOM 1467 N N . ILE A 1 181 ? -9.082 5.290 7.507 1.00 91.38 181 ILE A N 1
ATOM 1468 C CA . ILE A 1 181 ? -9.598 4.041 6.949 1.00 91.38 181 ILE A CA 1
ATOM 1469 C C . ILE A 1 181 ? -10.642 3.451 7.877 1.00 91.38 181 ILE A C 1
ATOM 1471 O O . ILE A 1 181 ? -10.635 3.666 9.093 1.00 91.38 181 ILE A O 1
ATOM 1475 N N . GLU A 1 182 ? -11.538 2.686 7.286 1.00 90.62 182 GLU A N 1
ATOM 1476 C CA . GLU A 1 182 ? -12.599 1.991 7.975 1.00 90.62 182 GLU A CA 1
ATOM 1477 C C . GLU A 1 182 ? -12.541 0.503 7.652 1.00 90.62 182 GLU A C 1
ATOM 1479 O O . GLU A 1 182 ? -12.455 0.096 6.495 1.00 90.62 182 GLU A O 1
ATOM 1484 N N . LEU A 1 183 ? -12.608 -0.300 8.703 1.00 88.75 183 LEU A N 1
ATOM 1485 C CA . LEU A 1 183 ? -12.703 -1.744 8.642 1.00 88.75 183 LEU A CA 1
ATOM 1486 C C . LEU A 1 183 ? -14.072 -2.150 9.181 1.00 88.75 183 LEU A C 1
ATOM 1488 O O . LEU A 1 183 ? -14.454 -1.735 10.275 1.00 88.75 183 LEU A O 1
ATOM 1492 N N . ASN A 1 184 ? -14.789 -2.987 8.439 1.00 84.94 184 ASN A N 1
ATOM 1493 C CA . ASN A 1 184 ? -15.975 -3.668 8.940 1.00 84.94 184 ASN A CA 1
ATOM 1494 C C . ASN A 1 184 ? -15.682 -5.163 8.999 1.00 84.94 184 ASN A C 1
ATOM 1496 O O . ASN A 1 184 ? -15.635 -5.831 7.966 1.00 84.94 184 ASN A O 1
ATOM 1500 N N . LEU A 1 185 ? -15.466 -5.675 10.207 1.00 79.62 185 LEU A N 1
ATOM 1501 C CA . LEU A 1 185 ? -15.212 -7.089 10.433 1.00 79.62 185 LEU A CA 1
ATOM 1502 C C . LEU A 1 185 ? -16.346 -7.658 11.280 1.00 79.62 185 LEU A C 1
ATOM 1504 O O . LEU A 1 185 ? -16.555 -7.229 12.413 1.00 79.62 185 LEU A O 1
ATOM 1508 N N . LEU A 1 186 ? -17.087 -8.622 10.723 1.00 79.62 186 LEU A N 1
ATOM 1509 C CA . LEU A 1 186 ? -18.178 -9.322 11.418 1.00 79.62 186 LEU A CA 1
ATOM 1510 C C . LEU A 1 186 ? -19.236 -8.373 12.026 1.00 79.62 186 LEU A C 1
ATOM 1512 O O . LEU A 1 186 ? -19.769 -8.629 13.102 1.00 79.62 186 LEU A O 1
ATOM 1516 N N . GLY A 1 187 ? -19.532 -7.259 11.348 1.00 75.81 187 GLY A N 1
ATOM 1517 C CA . GLY A 1 187 ? -20.508 -6.261 11.802 1.00 75.81 187 GLY A CA 1
ATOM 1518 C C . GLY A 1 187 ? -19.957 -5.242 12.805 1.00 75.81 187 GLY A C 1
ATOM 1519 O O . GLY A 1 187 ? -20.678 -4.321 13.193 1.00 75.81 187 GLY A O 1
ATOM 1520 N N . VAL A 1 188 ? -18.687 -5.359 13.204 1.00 80.12 188 VAL A N 1
ATOM 1521 C CA . VAL A 1 188 ? -18.000 -4.358 14.022 1.00 80.12 188 VAL A CA 1
ATOM 1522 C C . VAL A 1 188 ? -17.247 -3.401 13.107 1.00 80.12 188 VAL A C 1
ATOM 1524 O O . VAL A 1 188 ? -16.292 -3.772 12.425 1.00 80.12 188 VAL A O 1
ATOM 1527 N N . LYS A 1 189 ? -17.688 -2.142 13.114 1.00 84.50 189 LYS A N 1
ATOM 1528 C CA . LYS A 1 189 ? -17.045 -1.043 12.396 1.00 84.50 189 LYS A CA 1
ATOM 1529 C C . LYS A 1 189 ? -15.950 -0.421 13.259 1.00 84.50 189 LYS A C 1
ATOM 1531 O O . LYS A 1 189 ? -16.233 0.175 14.301 1.00 84.50 189 LYS A O 1
ATOM 1536 N N . THR A 1 190 ? -14.712 -0.507 12.793 1.00 85.50 190 THR A N 1
ATOM 1537 C CA . THR A 1 190 ? -13.541 0.111 13.416 1.00 85.50 190 THR A CA 1
ATOM 1538 C C . THR A 1 190 ? -12.942 1.142 12.470 1.00 85.50 190 THR A C 1
ATOM 1540 O O . THR A 1 190 ? -12.728 0.878 11.290 1.00 85.50 190 THR A O 1
ATOM 1543 N N . THR A 1 191 ? -12.645 2.330 12.989 1.00 89.88 191 THR A N 1
ATOM 1544 C CA . THR A 1 191 ? -12.025 3.411 12.215 1.00 89.88 191 THR A CA 1
ATOM 1545 C C . THR A 1 191 ? -10.603 3.644 12.695 1.00 89.88 191 THR A C 1
ATOM 1547 O O . THR A 1 191 ? -10.371 3.785 13.901 1.00 89.88 191 THR A O 1
ATOM 1550 N N . TYR A 1 192 ? -9.668 3.742 11.757 1.00 89.69 192 TYR A N 1
ATOM 1551 C CA . TYR A 1 192 ? -8.263 4.019 12.018 1.00 89.69 192 TYR A CA 1
ATOM 1552 C C . TYR A 1 192 ? -7.837 5.342 11.387 1.00 89.69 192 TYR A C 1
ATOM 1554 O O . TYR A 1 192 ? -8.360 5.756 10.352 1.00 89.69 192 TYR A O 1
ATOM 1562 N N . LYS A 1 193 ? -6.851 5.986 12.004 1.00 91.69 193 LYS A N 1
ATOM 1563 C CA . LYS A 1 193 ? -6.173 7.180 11.509 1.00 91.69 193 LYS A CA 1
ATOM 1564 C C . LYS A 1 193 ? -4.707 6.862 11.239 1.00 91.69 193 LYS A C 1
ATOM 1566 O O . LYS A 1 193 ? -4.070 6.164 12.029 1.00 91.69 193 LYS A O 1
ATOM 1571 N N . LYS A 1 194 ? -4.179 7.377 10.132 1.00 92.12 194 LYS A N 1
ATOM 1572 C CA . LYS A 1 194 ? -2.774 7.214 9.755 1.00 92.12 194 LYS A CA 1
ATOM 1573 C C . LYS A 1 194 ? -1.881 7.969 10.738 1.00 92.12 194 LYS A C 1
ATOM 1575 O O . LYS A 1 194 ? -2.169 9.119 11.075 1.00 92.12 194 LYS A O 1
ATOM 1580 N N . ILE A 1 195 ? -0.818 7.320 11.195 1.00 89.12 195 ILE A N 1
ATOM 1581 C CA . ILE A 1 195 ? 0.239 7.951 11.983 1.00 89.12 195 ILE A CA 1
ATOM 1582 C C . ILE A 1 195 ? 1.290 8.438 10.988 1.00 89.12 195 ILE A C 1
ATOM 1584 O O . ILE A 1 195 ? 1.985 7.628 10.369 1.00 89.12 195 ILE A O 1
ATOM 1588 N N . ASP A 1 196 ? 1.388 9.751 10.815 1.00 79.62 196 ASP A N 1
ATOM 1589 C CA . ASP A 1 196 ? 2.518 10.340 10.105 1.00 79.62 196 ASP A CA 1
ATOM 1590 C C . ASP A 1 196 ? 3.752 10.282 11.018 1.00 79.62 196 ASP A C 1
ATOM 1592 O O . ASP A 1 196 ? 3.642 10.523 12.222 1.00 79.62 1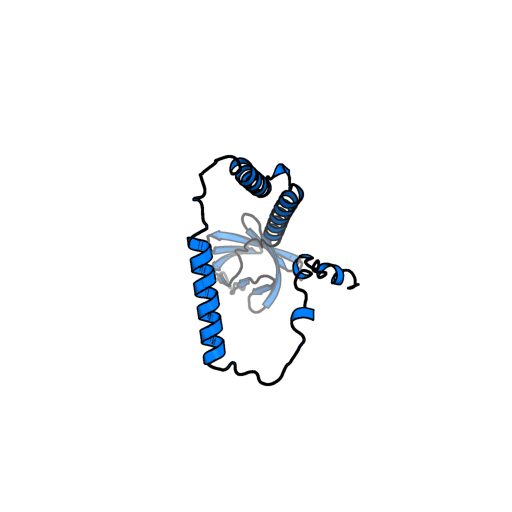96 ASP A O 1
ATOM 1596 N N . LYS A 1 197 ? 4.901 9.897 10.456 1.00 60.00 197 LYS A N 1
ATOM 1597 C CA . LYS A 1 197 ? 6.194 9.963 11.148 1.00 60.00 197 LYS A CA 1
ATOM 1598 C C . LYS A 1 197 ? 6.665 11.403 11.291 1.00 60.00 197 LYS A C 1
ATOM 1600 O O . LYS A 1 197 ? 6.450 12.172 10.329 1.00 60.00 197 LYS A O 1
#

Sequence (197 aa):
MFSKLINLFKVKEDDTLNFINQEAFQKPSKNHRFSQEEEDAFFEHLEKEDLAIQEESPSPQTTPTSRESTLKKMYACMKERDWNPKHHPKILIALSGTVLLAAFIALMLHETPNPLLGKWQPIKKTNIFAPTGEIEFRKDQLLANGVTTPIEYTIESQYVEVVDLNTKMRIPFYITGDKTIELNLLGVKTTYKKIDK

Foldseek 3Di:
DCVVVVVVPPDDPPPVVVPPPPVVPPDDDPDDPDDPVNVVVVVVVVVVVVVVVVVPDDDPDDDPDPPVVVVVVVVVVVVVVPDDCVVCVVVVVVVVVVVVVVVVVVVVPPDDDDLQAAKKAWPDPPDPPDPRGIWHDDQQWIQDPNDIFGWDWDDDPFWIWIAGPPVRDIWTWGDPDSFKIWGQDPNDIIIIGGDDD

Radius of gyration: 42.54 Å; chains: 1; bounding box: 99×59×89 Å

Secondary structure (DSSP, 8-state):
--TTTGGGS-PPP-GGGTTS-GGGG----------HHHHHHHHHHHHHHHHHHHHT---------SHHHHHHHHHHHHHHTS--TTT-HHHHHHHHHHHHHHHHHHHHT-----TT-EEEEESS---TTS----EEE-SSEEEETTEEEEEEEEE-SSEEEEEETTT--EEEEEEEETTEEEEEETTEEEEEEEE--

pLDDT: mean 71.32, std 16.99, range [39.09, 94.56]

=== Feature glossary ===
The record interleaves many kinds of information about one protein. Here is each kind framed as the question it answers.

Q: What are the backbone torsion angles?
A: φ (phi) and ψ (psi) are the two rotatable backbone dihedrals per residue: φ is the C(i-1)–N–Cα–C torsion, ψ is the N–Cα–C–N(i+1) torsion, both in degrees on (−180°, 180°]. α-helical residues cluster near (−60°, −45°); β-strand residues near (−120°, +130°). A Ramachandran plot is simply a scatter of (φ, ψ) for every residue.

Q: What is the amino-acid chain?
A: This is the polypeptide sequence — one letter per residue, N-terminus first. Length ranges from a few dozen residues for small domains to over a thousand for large multi-domain proteins.

Q: How mobile is each atom in the crystal?
A: For experimental (PDB) structures, the B-factor (temperature factor) quantifies the positional spread of each atom in the crystal — a combination of thermal vibration and static disorder — in units of Å². High B-factors mark flexible loops or poorly resolved regions; low B-factors mark the rigid, well-ordered core.

Q: Are the domains correctly placed relative to each other?
A: Predicted Aligned Error (PAE) is an AlphaFold confidence matrix: entry (i, j) is the expected error in the position of residue j, in ångströms, when the prediction is superimposed on the true structure at residue i. Low PAE within a block of residues means that block is internally rigid and well-predicted; high PAE between two blocks means their relative placement is uncertain even if each block individually is confident.

Q: How confident is the AlphaFold model at each residue?
A: pLDDT is the predicted lDDT-Cα score: AlphaFold's confidence that the 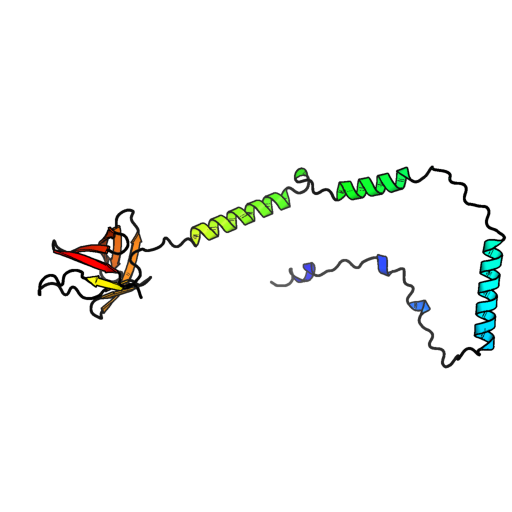local environment of each residue (all inter-atomic distances within 15 Å) is correctly placed. It is a per-residue number between 0 and 100, with higher meaning more reliable.

Q: What family and function is it annotated with?
A: Functional annotations link the protein to curated databases. InterPro entries identify conserved domains and families by matching the sequence against member-database signatures (Pfam, PROSITE, CDD, …). Gene Ontology (GO) terms describe molecular function, biological process, and cellular component in a controlled vocabulary. CATH places the structure in a hierarchical fold classification (Class/Architecture/Topology/Homologous-superfamily). The organism is the source species.

Q: How big and how compact is the whole molecule?
A: Three whole-structure scalars: the radius of gyration (RMS distance of Cα from centroid, in Å), the count of Cα–Cα contacts (pairs closer than 8 Å and separated by more than four residues in sequence — i.e. tertiary, not local, contacts), and the bounding-box dimensions. Together they distinguish compact globular folds from extended fibres or disordered chains.

Q: What known structures does this most resemble?
A: The Foldseek neighbor list gives the closest experimentally determined structures in the PDB, ranked by structural alignment. TM-score near 1 means near-identical fold; near 0.3 means only rough topology match. This is how one finds what a novel AlphaFold prediction most resembles in the solved-structure universe.

Q: Which residues are buried vs exposed?
A: SASA measures how much of the protein is reachable by solvent. It is computed by rolling a water-sized probe over the atomic surface and summing the exposed area (Å²). Per-residue SASA distinguishes core (buried, low SASA) from surface (exposed, high SASA) residues; total SASA is a whole-molecule size measure.

Q: Which residues are in helices, strands, or loops?
A: Eight-state secondary structure (DSSP): H is the canonical α-helix, G the tighter 3₁₀-helix, I the wider π-helix; E/B are β-structure, T and S are turns and bends, and '-' is everything else. DSSP derives these from the pattern of main-chain N–H···O=C hydrogen bonds, not from the sequence.

Q: Where is each backbone atom in 3D?
A: Structure coordinates are given as an mmCIF _atom_site loop: one row per atom with element, residue name, chain id, sequence number, and x/y/z position in Å. Only the four main-chain atoms per residue are included here; side chains are omitted to keep the record compact.

Q: What if only a Cα trace is available?
A: Three-state secondary structure (P-SEA) collapses the eight DSSP classes into helix (a), strand (b), and coil (c). P-SEA assigns these from Cα geometry alone — distances and angles — without requiring backbone oxygens, so it works on any Cα trace.

Q: What do the rendered images show?
A: The six renders are orthographic views along the three Cartesian axes in both directions. Representation (cartoon, sticks, or surface) and color scheme (sequence-rainbow or by-chain) vary across proteins so the training set covers all the common visualization conventions.

Q: What does the local fold look like, residue by residue?
A: Foldseek's 3Di representation compresses backbone geometry into a per-residue letter drawn from a learned twenty-state alphabet. It captures the tertiary interaction pattern around each residue — which residues are packed against it in space, regardless of where they are in sequence.

Q: What do the diagnostic plots show?
A: The contact map is a binary N×N matrix image: pixel (i, j) is dark where Cα_i and Cα_j are within 8 Å and |i−j|>4. Because the |i−j|>4 filter removes local helical contacts, off-diagonal stripes parallel to the main diagonal indicate parallel β-sheets; stripes perpendicular to it indicate antiparallel β-sheets. The Ramachandran plot scatters every residue's (φ, ψ) pair against the sterically allowed regions. The PAE heatmap renders the predicted-aligned-error matrix.